Protein AF-A0A1V8V2D9-F1 (afdb_monomer)

Secondary structure (DSSP, 8-state):
---PPPP-PPPP--------PPP---HHHHHHHHHHHHHHHTSTTTS---SHHHHHHHHHHHHHHHHHHHHHHHTS-HHHHHHHHT---TTTS-HHHHHHHHHHHHHHHHHHHHHHHHHHHHH-TTSPPPHHHHHHHHHHHHHHHHHHHTTPPPPGGGHHHHHHHHHT---HHHHHHHHHHHHHGGGT-TTHHHHHHHHHHHHHHHHHHSS---HHHHHHHHHSSPPPP-

Solvent-accessible surface area (backbone atoms only — not comparable to full-atom values): 13307 Å² total; per-residue (Å²): 141,81,83,84,83,83,81,81,78,77,81,80,82,88,76,77,87,75,81,79,77,77,76,88,67,54,82,71,63,47,53,69,68,39,49,59,57,54,48,53,56,57,22,70,94,65,33,89,67,87,48,74,67,44,52,49,52,34,41,54,53,44,53,53,50,52,50,52,49,55,53,49,61,75,65,53,61,69,68,46,59,39,24,56,71,64,66,62,48,66,92,81,38,57,61,70,58,35,49,53,49,22,52,52,39,39,49,50,48,28,46,56,32,26,44,50,36,50,46,41,55,57,57,39,52,91,53,81,84,48,74,63,32,54,48,25,34,52,50,36,53,51,49,52,51,52,32,58,75,68,74,43,82,79,59,67,58,44,49,44,23,46,52,43,34,40,75,70,51,83,52,68,66,59,37,53,48,46,39,49,55,37,44,69,39,37,90,78,29,91,58,24,52,64,51,34,55,40,49,54,52,36,48,53,49,22,70,73,68,74,45,76,58,59,66,59,58,48,25,33,75,75,66,74,41,71,82,85,74,90

Foldseek 3Di:
DDDDDDDDDDDDPPDDPDDPPDDDDDPVVCLVVVLVVLLVCLAVVNDPDDDPVSLVVLLVSLVVSVVSLVVVVVVDDPVLVCLCVLVPDCVVPNPVVSVVSSLVSLLVLLVSLLSLLSSCCRNPQPDADDPSVVVSLVSLLVSLVVCVVVVHQRDQLSLSSLLSSLLNDDDPVSNVVSLVSLVVCCVPYVCSPVSSVLS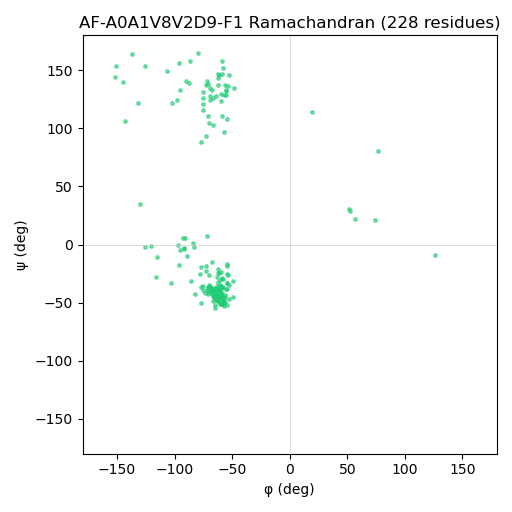VVQVVVCVVPVTGDDSQVSSCVPPVDGDDRD

pLDDT: mean 80.4, std 20.65, range [26.55, 96.88]

Structure (mmCIF, N/CA/C/O backbone):
data_AF-A0A1V8V2D9-F1
#
_entry.id   AF-A0A1V8V2D9-F1
#
loop_
_atom_site.group_PDB
_atom_site.id
_atom_site.type_symbol
_atom_site.label_atom_id
_atom_site.label_alt_id
_atom_site.label_comp_id
_atom_site.label_asym_id
_atom_site.label_entity_id
_atom_site.label_seq_id
_atom_site.pdbx_PDB_ins_code
_atom_site.Cartn_x
_atom_site.Cartn_y
_atom_site.Cartn_z
_atom_site.occupancy
_atom_site.B_iso_or_equiv
_atom_site.auth_seq_id
_atom_site.auth_comp_id
_atom_site.auth_asym_id
_atom_site.auth_atom_id
_atom_site.pdbx_PDB_model_num
ATOM 1 N N . MET A 1 1 ? 65.918 -7.396 30.372 1.00 43.03 1 MET A N 1
ATOM 2 C CA . MET A 1 1 ? 64.541 -7.889 30.587 1.00 43.03 1 MET A CA 1
ATOM 3 C C . MET A 1 1 ? 63.555 -6.757 30.350 1.00 43.03 1 MET A C 1
ATOM 5 O O . MET A 1 1 ? 63.500 -5.856 31.175 1.00 43.03 1 MET A O 1
ATOM 9 N N . PRO A 1 2 ? 62.809 -6.788 29.235 1.00 37.38 2 PRO A N 1
ATOM 10 C CA . PRO A 1 2 ? 61.527 -6.096 29.168 1.00 37.38 2 PRO A CA 1
ATOM 11 C C . PRO A 1 2 ? 60.412 -7.000 28.603 1.00 37.38 2 PRO A C 1
ATOM 13 O O . PRO A 1 2 ? 60.510 -7.575 27.525 1.00 37.38 2 PRO A O 1
ATOM 16 N N . THR A 1 3 ? 59.377 -7.147 29.428 1.00 38.56 3 THR A N 1
ATOM 17 C CA . THR A 1 3 ? 57.946 -7.376 29.150 1.00 38.56 3 THR A CA 1
ATOM 18 C C . THR A 1 3 ? 57.502 -7.916 27.777 1.00 38.56 3 THR A C 1
ATOM 20 O O . THR A 1 3 ? 57.520 -7.217 26.767 1.00 38.56 3 THR A O 1
ATOM 23 N N . ARG A 1 4 ? 56.954 -9.143 27.807 1.00 38.22 4 ARG A N 1
ATOM 24 C CA . ARG A 1 4 ? 56.144 -9.794 26.757 1.00 38.22 4 ARG A CA 1
ATOM 25 C C . ARG A 1 4 ? 54.953 -8.935 26.283 1.00 38.22 4 ARG A C 1
ATOM 27 O O . ARG A 1 4 ? 54.286 -8.329 27.124 1.00 38.22 4 ARG A O 1
ATOM 34 N N . PRO A 1 5 ? 54.575 -9.005 24.992 1.00 38.62 5 PRO A N 1
ATOM 35 C CA . PRO A 1 5 ? 53.322 -8.445 24.495 1.00 38.62 5 PRO A CA 1
ATOM 36 C C . PRO A 1 5 ? 52.112 -9.285 24.948 1.00 38.62 5 PRO A C 1
ATOM 38 O O . PRO A 1 5 ? 52.138 -10.519 24.930 1.00 38.62 5 PRO A O 1
ATOM 41 N N . LYS A 1 6 ? 51.042 -8.598 25.370 1.00 40.66 6 LYS A N 1
ATOM 42 C CA . LYS A 1 6 ? 49.754 -9.188 25.764 1.00 40.66 6 LYS A CA 1
ATOM 43 C C . LYS A 1 6 ? 49.103 -9.884 24.562 1.00 40.66 6 LYS A C 1
ATOM 45 O O . LYS A 1 6 ? 48.937 -9.281 23.507 1.00 40.66 6 LYS A O 1
ATOM 50 N N . ARG A 1 7 ? 48.715 -11.151 24.748 1.00 35.06 7 ARG A N 1
ATOM 51 C CA . ARG A 1 7 ? 47.896 -11.926 23.805 1.00 35.06 7 ARG A CA 1
ATOM 52 C C . ARG A 1 7 ? 46.554 -11.223 23.586 1.00 35.06 7 ARG A C 1
ATOM 54 O O . ARG A 1 7 ? 45.814 -11.004 24.541 1.00 35.06 7 ARG A O 1
ATOM 61 N N . ILE A 1 8 ? 46.244 -10.922 22.330 1.00 36.25 8 ILE A N 1
ATOM 62 C CA . ILE A 1 8 ? 44.893 -10.602 21.870 1.00 36.25 8 ILE A CA 1
ATOM 63 C C . ILE A 1 8 ? 44.109 -11.916 21.919 1.00 36.25 8 ILE A C 1
ATOM 65 O O . ILE A 1 8 ? 44.421 -12.855 21.186 1.00 36.25 8 ILE A O 1
ATOM 69 N N . ASN A 1 9 ? 43.149 -12.017 22.837 1.00 32.16 9 ASN A N 1
ATOM 70 C CA . ASN A 1 9 ? 42.240 -13.155 22.878 1.00 32.16 9 ASN A CA 1
ATOM 71 C C . ASN A 1 9 ? 41.303 -13.095 21.669 1.00 32.16 9 ASN A C 1
ATOM 73 O O . ASN A 1 9 ? 40.672 -12.076 21.395 1.00 32.16 9 ASN A O 1
ATOM 77 N N . ALA A 1 10 ? 41.256 -14.218 20.961 1.00 32.62 10 ALA A N 1
ATOM 78 C CA . ALA A 1 10 ? 40.381 -14.481 19.839 1.00 32.62 10 ALA A CA 1
ATOM 79 C C . ALA A 1 10 ? 38.903 -14.293 20.219 1.00 32.62 10 ALA A C 1
ATOM 81 O O . ALA A 1 10 ? 38.453 -14.753 21.270 1.00 32.62 10 ALA A O 1
ATOM 82 N N . LEU A 1 11 ? 38.155 -13.650 19.322 1.00 32.28 11 LEU A N 1
ATOM 83 C CA . LEU A 1 11 ? 36.694 -13.619 19.328 1.00 32.28 11 LEU A CA 1
ATOM 84 C C . LEU A 1 11 ? 36.142 -15.058 19.328 1.00 32.28 11 LEU A C 1
ATOM 86 O O . LEU A 1 11 ? 36.584 -15.873 18.511 1.00 32.28 11 LEU A O 1
ATOM 90 N N . PRO A 1 12 ? 35.177 -15.398 20.199 1.00 29.98 12 PRO A N 1
ATOM 91 C CA . PRO A 1 12 ? 34.542 -16.703 20.156 1.00 29.98 12 PRO A CA 1
ATOM 92 C C . PRO A 1 12 ? 33.679 -16.814 18.895 1.00 29.98 12 PRO A C 1
ATOM 94 O O . PRO A 1 12 ? 32.786 -16.004 18.649 1.00 29.98 12 PRO A O 1
ATOM 97 N N . LYS A 1 13 ? 33.950 -17.850 18.096 1.00 32.41 13 LYS A N 1
ATOM 98 C CA . LYS A 1 13 ? 33.088 -18.296 16.999 1.00 32.41 13 LYS A CA 1
ATOM 99 C C . LYS A 1 13 ? 31.713 -18.648 17.577 1.00 32.41 13 LYS A C 1
ATOM 101 O O . LYS A 1 13 ? 31.585 -19.645 18.283 1.00 32.41 13 LYS A O 1
ATOM 106 N N . MET A 1 14 ? 30.687 -17.857 17.268 1.00 26.55 14 MET A N 1
ATOM 107 C CA . MET A 1 14 ? 29.296 -18.249 17.500 1.00 26.55 14 MET A CA 1
ATOM 108 C C . MET A 1 14 ? 28.872 -19.239 16.412 1.00 26.55 14 MET A C 1
ATOM 110 O O . MET A 1 14 ? 28.373 -18.864 15.356 1.00 26.55 14 MET A O 1
ATOM 114 N N . THR A 1 15 ? 29.111 -20.523 16.666 1.00 29.91 15 THR A N 1
ATOM 115 C CA . THR A 1 15 ? 28.441 -21.627 15.972 1.00 29.91 15 THR A CA 1
ATOM 116 C C . THR A 1 15 ? 27.167 -22.024 16.716 1.00 29.91 15 THR A C 1
ATOM 118 O O . THR A 1 15 ? 27.175 -22.133 17.939 1.00 29.91 15 THR A O 1
ATOM 121 N N . ASN A 1 16 ? 26.130 -22.330 15.930 1.00 27.11 16 ASN A N 1
ATOM 122 C CA . ASN A 1 16 ? 24.881 -23.021 16.272 1.00 27.11 16 ASN A CA 1
ATOM 123 C C . ASN A 1 16 ? 23.800 -22.234 17.032 1.00 27.11 16 ASN A C 1
ATOM 125 O O . ASN A 1 16 ? 23.538 -22.472 18.208 1.00 27.11 16 ASN A O 1
ATOM 129 N N . PHE A 1 17 ? 23.030 -21.431 16.286 1.00 27.98 17 PHE A N 1
ATOM 130 C CA . PHE A 1 17 ? 21.602 -21.289 16.582 1.00 27.98 17 PHE A CA 1
ATOM 131 C C . PHE A 1 17 ? 20.918 -22.630 16.296 1.00 27.98 17 PHE A C 1
ATOM 133 O O . PHE A 1 17 ? 20.699 -23.013 15.146 1.00 27.98 17 PHE A O 1
ATOM 140 N N . ALA A 1 18 ? 20.630 -23.368 17.365 1.00 28.09 18 ALA A N 1
ATOM 141 C CA . ALA A 1 18 ? 19.788 -24.548 17.324 1.00 28.09 18 ALA A CA 1
ATOM 142 C C . ALA A 1 18 ? 18.424 -24.189 16.718 1.00 28.09 18 ALA A C 1
ATOM 144 O O . ALA A 1 18 ? 17.761 -23.238 17.135 1.00 28.09 18 ALA A O 1
ATOM 145 N N . ALA A 1 19 ? 18.026 -24.973 15.720 1.00 29.78 19 ALA A N 1
ATOM 146 C CA . ALA A 1 19 ? 16.746 -24.893 15.045 1.00 29.78 19 ALA A CA 1
ATOM 147 C C . ALA A 1 19 ? 15.585 -24.979 16.049 1.00 29.78 19 ALA A C 1
ATOM 149 O O . ALA A 1 19 ? 15.268 -26.048 16.578 1.00 29.78 19 ALA A O 1
ATOM 150 N N . VAL A 1 20 ? 14.907 -23.854 16.270 1.00 29.70 20 VAL A N 1
ATOM 151 C CA . VAL A 1 20 ? 13.577 -23.840 16.876 1.00 29.70 20 VAL A CA 1
ATOM 152 C C . VAL A 1 20 ? 12.624 -24.438 15.845 1.00 29.70 20 VAL A C 1
ATOM 154 O O . VAL A 1 20 ? 12.305 -23.814 14.834 1.00 29.70 20 VAL A O 1
ATOM 157 N N . ARG A 1 21 ? 12.203 -25.689 16.064 1.00 26.98 21 ARG A N 1
ATOM 158 C CA . ARG A 1 21 ? 11.179 -26.337 15.233 1.00 26.98 21 ARG A CA 1
ATOM 159 C C . ARG A 1 21 ? 9.906 -25.477 15.254 1.00 26.98 21 ARG A C 1
ATOM 161 O O . ARG A 1 21 ? 9.414 -25.181 16.345 1.00 26.98 21 ARG A O 1
ATOM 168 N N . PRO A 1 22 ? 9.322 -25.114 14.100 1.00 32.72 22 PRO A N 1
ATOM 169 C CA . PRO A 1 22 ? 8.047 -24.418 14.094 1.00 32.72 22 PRO A CA 1
ATOM 170 C C . PRO A 1 22 ? 6.963 -25.363 14.624 1.00 32.72 22 PRO A C 1
ATOM 172 O O . PRO A 1 22 ? 6.795 -26.479 14.123 1.00 32.72 22 PRO A O 1
ATOM 175 N N . ARG A 1 23 ? 6.221 -24.915 15.649 1.00 33.00 23 ARG A N 1
ATOM 176 C CA . ARG A 1 23 ? 4.957 -25.545 16.066 1.00 33.00 23 ARG A CA 1
ATOM 177 C C . ARG A 1 23 ? 4.097 -25.756 14.821 1.00 33.00 23 ARG A C 1
ATOM 179 O O . ARG A 1 23 ? 3.991 -24.855 13.990 1.00 33.00 23 ARG A O 1
ATOM 186 N N . MET A 1 24 ? 3.505 -26.943 14.690 1.00 30.27 24 MET A N 1
ATOM 187 C CA . MET A 1 24 ? 2.632 -27.298 13.572 1.00 30.27 24 MET A CA 1
ATOM 188 C C . MET A 1 24 ? 1.460 -26.316 13.479 1.00 30.27 24 MET A C 1
ATOM 190 O O . MET A 1 24 ? 0.448 -26.453 14.160 1.00 30.27 24 MET A O 1
ATOM 194 N N . LEU A 1 25 ? 1.609 -25.316 12.617 1.00 35.53 25 LEU A N 1
ATOM 195 C CA . LEU A 1 25 ? 0.515 -24.489 12.140 1.00 35.53 25 LEU A CA 1
ATOM 196 C C . LEU A 1 25 ? -0.370 -25.347 11.235 1.00 35.53 25 LEU A C 1
ATOM 198 O O . LEU A 1 25 ? 0.129 -26.087 10.376 1.00 35.53 25 LEU A O 1
ATOM 202 N N . THR A 1 26 ? -1.683 -25.254 11.431 1.00 37.06 26 THR A N 1
ATOM 203 C CA . THR A 1 26 ? -2.665 -25.966 10.610 1.00 37.06 26 THR A CA 1
ATOM 204 C C . THR A 1 26 ? -2.493 -25.585 9.129 1.00 37.06 26 THR A C 1
ATOM 206 O O . THR A 1 26 ? -2.072 -24.463 8.826 1.00 37.06 26 THR A O 1
ATOM 209 N N . PRO A 1 27 ? -2.838 -26.463 8.165 1.00 36.31 27 PRO A N 1
ATOM 210 C CA . PRO A 1 27 ? -2.644 -26.196 6.732 1.00 36.31 27 PRO A CA 1
ATOM 211 C C . PRO A 1 27 ? -3.278 -24.879 6.252 1.00 36.31 27 PRO A C 1
ATOM 213 O O . PRO A 1 27 ? -2.824 -24.279 5.280 1.00 36.31 27 PRO A O 1
ATOM 216 N N . LYS A 1 28 ? -4.316 -24.416 6.961 1.00 39.03 28 LYS A N 1
ATOM 217 C CA . LYS A 1 28 ? -5.070 -23.190 6.684 1.00 39.03 28 LYS A CA 1
ATOM 218 C C . LYS A 1 28 ? -4.333 -21.917 7.117 1.00 39.03 28 LYS A C 1
ATOM 220 O O . LYS A 1 28 ? -4.379 -20.935 6.387 1.00 39.03 28 LYS A O 1
ATOM 225 N N . SER A 1 29 ? -3.607 -21.939 8.239 1.00 32.28 29 SER A N 1
ATOM 226 C CA . SER A 1 29 ? -2.825 -20.780 8.708 1.00 32.28 29 SER A CA 1
ATOM 227 C C . SER A 1 29 ? -1.519 -20.594 7.927 1.00 32.28 29 SER A C 1
ATOM 229 O O . SER A 1 29 ? -0.953 -19.503 7.920 1.00 32.28 29 SER A O 1
ATOM 231 N N . LYS A 1 30 ? -1.050 -21.642 7.240 1.00 32.84 30 LYS A N 1
ATOM 232 C CA . LYS A 1 30 ? 0.102 -21.537 6.347 1.00 32.84 30 LYS A CA 1
ATOM 233 C C . LYS A 1 30 ? -0.207 -20.625 5.154 1.00 32.84 30 LYS A C 1
ATOM 235 O O . LYS A 1 30 ? 0.644 -19.826 4.811 1.00 32.84 30 LYS A O 1
ATOM 240 N N . ARG A 1 31 ? -1.406 -20.667 4.553 1.00 42.28 31 ARG A N 1
ATOM 241 C CA . ARG A 1 31 ? -1.696 -19.983 3.269 1.00 42.28 31 ARG A CA 1
ATOM 242 C C . ARG A 1 31 ? -1.676 -18.448 3.321 1.00 42.28 31 ARG A C 1
ATOM 244 O O . ARG A 1 31 ? -1.148 -17.844 2.398 1.00 42.28 31 ARG A O 1
ATOM 251 N N . SER A 1 32 ? -2.191 -17.818 4.379 1.00 37.34 32 SER A N 1
ATOM 252 C CA . SER A 1 32 ? -2.190 -16.347 4.498 1.00 37.34 32 SER A CA 1
ATOM 253 C C . SER A 1 32 ? -0.810 -15.787 4.861 1.00 37.34 32 SER A C 1
ATOM 255 O O . SER A 1 32 ? -0.386 -14.790 4.289 1.00 37.34 32 SER A O 1
ATOM 257 N N . CYS A 1 33 ? -0.068 -16.467 5.741 1.00 41.25 33 CYS A N 1
ATOM 258 C CA . CYS A 1 33 ? 1.327 -16.127 6.040 1.00 41.25 33 CYS A CA 1
ATOM 259 C C . CYS A 1 33 ? 2.267 -16.451 4.856 1.00 41.25 33 CYS A C 1
ATOM 261 O O . CYS A 1 33 ? 3.302 -15.812 4.693 1.00 41.25 33 CYS A O 1
ATOM 263 N N . LEU A 1 34 ? 1.893 -17.419 4.006 1.00 54.38 34 LEU A N 1
ATOM 264 C CA . LEU A 1 34 ? 2.604 -17.779 2.773 1.00 54.38 34 LEU A CA 1
ATOM 265 C C . LEU A 1 34 ? 2.335 -16.818 1.616 1.00 54.38 34 LEU A C 1
ATOM 267 O O . LEU A 1 34 ? 3.179 -16.752 0.734 1.00 54.38 34 LEU A O 1
ATOM 271 N N . ALA A 1 35 ? 1.204 -16.107 1.570 1.00 59.03 35 ALA A N 1
ATOM 272 C CA . ALA A 1 35 ? 0.886 -15.241 0.431 1.00 59.03 35 ALA A CA 1
ATOM 273 C C . ALA A 1 35 ? 1.974 -14.176 0.236 1.00 59.03 35 ALA A C 1
ATOM 275 O O . ALA A 1 35 ? 2.534 -14.063 -0.848 1.00 59.03 35 ALA A O 1
ATOM 276 N N . TRP A 1 36 ? 2.370 -13.501 1.315 1.00 66.06 36 TRP A N 1
ATOM 277 C CA . TRP A 1 36 ? 3.426 -12.486 1.299 1.00 66.06 36 TRP A CA 1
ATOM 278 C C . TRP A 1 36 ? 4.802 -13.057 0.983 1.00 66.06 36 TRP A C 1
ATOM 280 O O . TRP A 1 36 ? 5.497 -12.525 0.127 1.00 66.06 36 TRP A O 1
ATOM 290 N N . ALA A 1 37 ? 5.151 -14.199 1.582 1.00 65.44 37 ALA A N 1
ATOM 291 C CA . ALA A 1 37 ? 6.385 -14.908 1.254 1.00 65.44 37 ALA A CA 1
ATOM 292 C C . ALA A 1 37 ? 6.432 -15.337 -0.225 1.00 65.44 37 ALA A C 1
ATOM 294 O O . ALA A 1 37 ? 7.487 -15.310 -0.851 1.00 65.44 37 ALA A O 1
ATOM 295 N N . ARG A 1 38 ? 5.284 -15.701 -0.812 1.00 75.75 38 ARG A N 1
ATOM 296 C CA . ARG A 1 38 ? 5.173 -16.037 -2.238 1.00 75.75 38 ARG A CA 1
ATOM 297 C C . ARG A 1 38 ? 5.327 -14.810 -3.129 1.00 75.75 38 ARG A C 1
ATOM 299 O O . ARG A 1 38 ? 5.974 -14.940 -4.162 1.00 75.75 38 ARG A O 1
ATOM 306 N N . VAL A 1 39 ? 4.805 -13.644 -2.732 1.00 79.19 39 VAL A N 1
ATOM 307 C CA . VAL A 1 39 ? 5.067 -12.388 -3.460 1.00 79.19 39 VAL A CA 1
ATOM 308 C C . VAL A 1 39 ? 6.554 -12.033 -3.396 1.00 79.19 39 VAL A C 1
ATOM 310 O O . VAL A 1 39 ? 7.153 -11.752 -4.428 1.00 79.19 39 VAL A O 1
ATOM 313 N N . SER A 1 40 ? 7.190 -12.153 -2.226 1.00 78.00 40 SER A N 1
ATOM 314 C CA . SER A 1 40 ? 8.636 -11.928 -2.090 1.00 78.00 40 SER A CA 1
ATOM 315 C C . SER A 1 40 ? 9.478 -12.887 -2.940 1.00 78.00 40 SER A C 1
ATOM 317 O O . SER A 1 40 ? 10.538 -12.499 -3.410 1.00 78.00 40 SER A O 1
ATOM 319 N N . ASN A 1 41 ? 9.023 -14.119 -3.188 1.00 81.12 41 ASN A N 1
ATOM 320 C CA . ASN A 1 41 ? 9.754 -15.085 -4.020 1.00 81.12 41 ASN A CA 1
ATOM 321 C C . ASN A 1 41 ? 9.734 -14.760 -5.524 1.00 81.12 41 ASN A C 1
ATOM 323 O O . ASN A 1 41 ? 10.594 -15.245 -6.257 1.00 81.12 41 ASN A O 1
ATOM 327 N N . ILE A 1 42 ? 8.750 -13.992 -5.999 1.00 84.19 42 ILE A N 1
ATOM 328 C CA . ILE A 1 42 ? 8.657 -13.566 -7.411 1.00 84.19 42 ILE A CA 1
ATOM 329 C C . ILE A 1 42 ? 9.217 -12.157 -7.641 1.00 84.19 42 ILE A C 1
ATOM 331 O O . ILE A 1 42 ? 9.222 -11.647 -8.764 1.00 84.19 42 ILE A O 1
ATOM 335 N N . ASP A 1 43 ? 9.691 -11.528 -6.573 1.00 82.00 43 ASP A N 1
ATOM 336 C CA . ASP A 1 43 ? 10.288 -10.208 -6.589 1.00 82.00 43 ASP A CA 1
ATOM 337 C C . ASP A 1 43 ? 11.681 -10.235 -7.270 1.00 82.00 43 ASP A C 1
ATOM 339 O O . ASP A 1 43 ? 12.461 -11.169 -7.036 1.00 82.00 43 ASP A O 1
ATOM 343 N N . PRO A 1 44 ? 12.019 -9.235 -8.117 1.00 81.12 44 PRO A N 1
ATOM 344 C CA . PRO A 1 44 ? 13.320 -9.154 -8.792 1.00 81.12 44 PRO A CA 1
ATOM 345 C C . PRO A 1 44 ? 14.539 -9.219 -7.858 1.00 81.12 44 PRO A C 1
ATOM 347 O O . PRO A 1 44 ? 15.613 -9.642 -8.275 1.00 81.12 44 PRO A O 1
ATOM 350 N N . TRP A 1 45 ? 14.394 -8.812 -6.596 1.00 78.50 45 TRP A N 1
ATOM 351 C CA . TRP A 1 45 ? 15.463 -8.851 -5.598 1.00 78.50 45 TRP A CA 1
ATOM 352 C C . TRP A 1 45 ? 15.781 -10.268 -5.107 1.00 78.50 45 TRP A C 1
ATOM 354 O O . TRP A 1 45 ? 16.839 -10.497 -4.521 1.00 78.50 45 TRP A O 1
ATOM 364 N N . HIS A 1 46 ? 14.869 -11.217 -5.320 1.00 79.75 46 HIS A N 1
ATOM 365 C CA . HIS A 1 46 ? 14.964 -12.589 -4.817 1.00 79.75 46 HIS A CA 1
ATOM 366 C C . HIS A 1 46 ? 15.084 -13.634 -5.932 1.00 79.75 46 HIS A C 1
ATOM 368 O O . HIS A 1 46 ? 15.394 -14.795 -5.656 1.00 79.75 46 HIS A O 1
ATOM 374 N N . ARG A 1 47 ? 14.875 -13.232 -7.189 1.00 77.56 47 ARG A N 1
ATOM 375 C CA . ARG A 1 47 ? 14.905 -14.106 -8.359 1.00 77.56 47 ARG A CA 1
ATOM 376 C C . ARG A 1 47 ? 15.488 -13.368 -9.563 1.00 77.56 47 ARG A C 1
ATOM 378 O O . ARG A 1 47 ? 15.131 -12.224 -9.822 1.00 77.56 47 ARG A O 1
ATOM 385 N N . SER A 1 48 ? 16.307 -14.064 -10.354 1.00 77.94 48 SER A N 1
ATOM 386 C CA . SER A 1 48 ? 16.695 -13.595 -11.689 1.00 77.94 48 SER A CA 1
ATOM 387 C C . SER A 1 48 ? 15.458 -13.317 -12.553 1.00 77.94 48 SER A C 1
ATOM 389 O O . SER A 1 48 ? 14.536 -14.134 -12.619 1.00 77.94 48 SER A O 1
ATOM 391 N N . ARG A 1 49 ? 15.449 -12.157 -13.211 1.00 83.00 49 ARG A N 1
ATOM 392 C CA . ARG A 1 49 ? 14.425 -11.712 -14.164 1.00 83.00 49 ARG A CA 1
ATOM 393 C C . ARG A 1 49 ? 15.097 -11.062 -15.368 1.00 83.00 49 ARG A C 1
ATOM 395 O O . ARG A 1 49 ? 16.258 -10.669 -15.290 1.00 83.00 49 ARG A O 1
ATOM 402 N N . GLY A 1 50 ? 14.347 -10.904 -16.456 1.00 80.81 50 GLY A N 1
ATOM 403 C CA . GLY A 1 50 ? 14.811 -10.216 -17.665 1.00 80.81 50 GLY A CA 1
ATOM 404 C C . GLY A 1 50 ? 14.671 -11.027 -18.950 1.00 80.81 50 GLY A C 1
ATOM 405 O O . GLY A 1 50 ? 14.837 -10.469 -20.030 1.00 80.81 50 GLY A O 1
ATOM 406 N N . THR A 1 51 ? 14.322 -12.313 -18.856 1.00 87.50 51 THR A N 1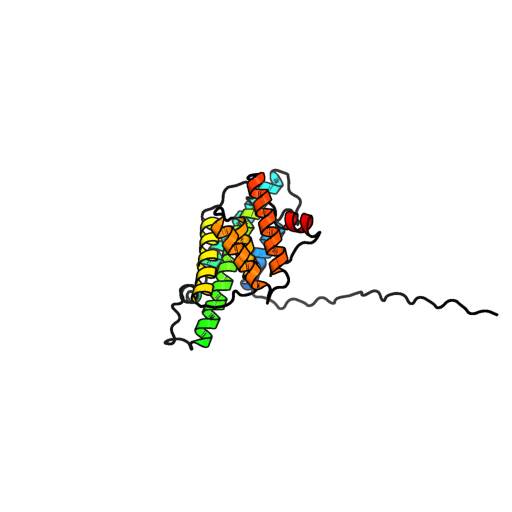
ATOM 407 C CA . THR A 1 51 ? 13.903 -13.113 -20.013 1.00 87.50 51 THR A CA 1
ATOM 408 C C . THR A 1 51 ? 12.379 -13.151 -20.125 1.00 87.50 51 THR A C 1
ATOM 410 O O . THR A 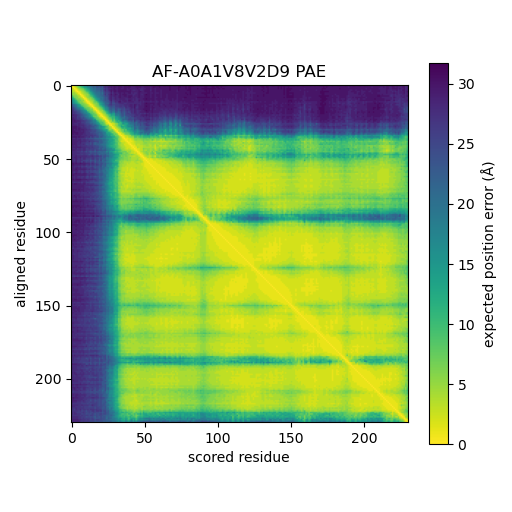1 51 ? 11.665 -12.987 -19.136 1.00 87.50 51 THR A O 1
ATOM 413 N N . VAL A 1 52 ? 11.858 -13.400 -21.330 1.00 87.19 52 VAL A N 1
ATOM 414 C CA . VAL A 1 52 ? 10.408 -13.580 -21.543 1.00 87.19 52 VAL A CA 1
ATOM 415 C C . VAL A 1 52 ? 9.872 -14.757 -20.722 1.00 87.19 52 VAL A C 1
ATOM 417 O O . VAL A 1 52 ? 8.761 -14.692 -20.198 1.00 87.19 52 VAL A O 1
ATOM 420 N N . GLU A 1 53 ? 10.665 -15.817 -20.572 1.00 87.69 53 GLU A N 1
ATOM 421 C CA . GLU A 1 53 ? 10.298 -16.994 -19.786 1.00 87.69 53 GLU A CA 1
ATOM 422 C C . GLU A 1 53 ? 10.190 -16.672 -18.289 1.00 87.69 53 GLU A C 1
ATOM 424 O O . GLU A 1 53 ? 9.194 -17.032 -17.657 1.00 87.69 53 GLU A O 1
ATOM 429 N N . ASP A 1 54 ? 11.135 -15.900 -17.743 1.00 87.75 54 ASP A N 1
ATOM 430 C CA . ASP A 1 54 ? 11.067 -15.431 -16.355 1.00 87.75 54 ASP A CA 1
ATOM 431 C C . ASP A 1 54 ? 9.817 -14.591 -16.100 1.00 87.75 54 ASP A C 1
ATOM 433 O O . ASP A 1 54 ? 9.093 -14.824 -15.131 1.00 87.75 54 ASP A O 1
ATOM 437 N N . GLU A 1 55 ? 9.542 -13.630 -16.983 1.00 88.75 55 GLU A N 1
ATOM 438 C CA . GLU A 1 55 ? 8.373 -12.758 -16.872 1.00 88.75 55 GLU A CA 1
ATOM 439 C C . GLU A 1 55 ? 7.068 -13.558 -16.975 1.00 88.75 55 GLU A C 1
ATOM 441 O O . GLU A 1 55 ? 6.136 -13.337 -16.200 1.00 88.75 55 GLU A O 1
ATOM 446 N N . THR A 1 56 ? 7.021 -14.554 -17.863 1.00 88.94 56 THR A N 1
ATOM 447 C CA . THR A 1 56 ? 5.868 -15.454 -18.007 1.00 88.94 56 THR A CA 1
ATOM 448 C C . THR A 1 56 ? 5.635 -16.268 -16.736 1.00 88.94 56 THR A C 1
ATOM 450 O O . THR A 1 56 ? 4.501 -16.363 -16.263 1.00 88.94 56 THR A O 1
ATOM 453 N N . GLN A 1 57 ? 6.693 -16.807 -16.126 1.00 89.44 57 GLN A N 1
ATOM 454 C CA . GLN A 1 57 ? 6.568 -17.574 -14.888 1.00 89.44 57 GLN A CA 1
ATOM 455 C C . GLN A 1 57 ? 6.160 -16.696 -13.695 1.00 89.44 57 GLN A C 1
ATOM 457 O O . GLN A 1 57 ? 5.360 -17.126 -12.856 1.00 89.44 57 GLN A O 1
ATOM 462 N N . VAL A 1 58 ? 6.675 -15.464 -13.617 1.00 90.69 58 VAL A N 1
ATOM 463 C CA . VAL A 1 58 ? 6.260 -14.479 -12.606 1.00 90.69 58 VAL A CA 1
ATOM 464 C C . VAL A 1 58 ? 4.772 -14.171 -12.749 1.00 90.69 58 VAL A C 1
ATOM 466 O O . VAL A 1 58 ? 4.048 -14.232 -11.757 1.00 90.69 58 VAL A O 1
ATOM 469 N N . MET A 1 59 ? 4.291 -13.916 -13.970 1.00 90.81 59 MET A N 1
ATOM 470 C CA . MET A 1 59 ? 2.872 -13.653 -14.228 1.00 90.81 59 MET A CA 1
ATOM 471 C C . MET A 1 59 ? 1.980 -14.857 -13.900 1.00 90.81 59 MET A C 1
ATOM 473 O O . MET A 1 59 ? 0.932 -14.684 -13.278 1.00 90.81 59 MET A O 1
ATOM 477 N N . ALA A 1 60 ? 2.401 -16.077 -14.249 1.00 91.00 60 ALA A N 1
ATOM 478 C CA . ALA A 1 60 ? 1.665 -17.295 -13.907 1.00 91.00 60 ALA A CA 1
ATOM 479 C C . ALA A 1 60 ? 1.539 -17.468 -12.383 1.00 91.00 60 ALA A C 1
ATOM 481 O O . ALA A 1 60 ? 0.442 -17.661 -11.859 1.00 91.00 60 ALA A O 1
ATOM 482 N N . THR A 1 61 ? 2.645 -17.296 -11.655 1.00 91.12 61 THR A N 1
ATOM 483 C CA . THR A 1 61 ? 2.650 -17.378 -10.185 1.00 91.12 61 THR A CA 1
ATOM 484 C C . THR A 1 61 ? 1.803 -16.265 -9.562 1.00 91.12 61 THR A C 1
ATOM 486 O O . THR A 1 61 ? 1.081 -16.492 -8.591 1.00 91.12 61 THR A O 1
ATOM 489 N N . ALA A 1 62 ? 1.847 -15.057 -10.127 1.00 91.56 62 ALA A N 1
ATOM 490 C CA . ALA A 1 62 ? 1.036 -13.938 -9.669 1.00 91.56 62 ALA A CA 1
ATOM 491 C C . ALA A 1 62 ? -0.467 -14.203 -9.831 1.00 91.56 62 ALA A C 1
ATOM 493 O O . ALA A 1 62 ? -1.237 -13.891 -8.924 1.00 91.56 62 ALA A O 1
ATOM 494 N N . ALA A 1 63 ? -0.886 -14.838 -10.930 1.00 92.50 63 ALA A N 1
ATOM 495 C CA . ALA A 1 63 ? -2.279 -15.225 -11.146 1.00 92.50 63 ALA A CA 1
ATOM 496 C C . ALA A 1 63 ? -2.774 -16.246 -10.103 1.00 92.50 63 ALA A C 1
ATOM 498 O O . ALA A 1 63 ? -3.903 -16.138 -9.610 1.00 92.50 63 ALA A O 1
ATOM 499 N N . GLU A 1 64 ? -1.926 -17.200 -9.706 1.00 92.88 64 GLU A N 1
ATOM 500 C CA . GLU A 1 64 ? -2.235 -18.132 -8.614 1.00 92.88 64 GLU A CA 1
ATOM 501 C C . GLU A 1 64 ? -2.390 -17.405 -7.274 1.00 92.88 64 GLU A C 1
ATOM 503 O O . GLU A 1 64 ? -3.368 -17.627 -6.560 1.00 92.88 64 GLU A O 1
ATOM 508 N N . ILE A 1 65 ? -1.451 -16.511 -6.936 1.00 91.50 65 ILE A N 1
ATOM 509 C CA . ILE A 1 65 ? -1.513 -15.722 -5.696 1.00 91.50 65 ILE A CA 1
ATOM 510 C C . ILE A 1 65 ? -2.779 -14.862 -5.684 1.00 91.50 65 ILE A C 1
ATOM 512 O O . ILE A 1 65 ? -3.477 -14.819 -4.674 1.00 91.50 65 ILE A O 1
ATOM 516 N N . LEU A 1 66 ? -3.113 -14.212 -6.801 1.00 91.94 66 LEU A N 1
ATOM 517 C CA . LEU A 1 66 ? -4.314 -13.389 -6.919 1.00 91.94 66 LEU A CA 1
ATOM 518 C C . LEU A 1 66 ? -5.592 -14.211 -6.712 1.00 91.94 66 LEU A C 1
ATOM 520 O O . LEU A 1 66 ? -6.518 -13.763 -6.034 1.00 91.94 66 LEU A O 1
ATOM 524 N N . THR A 1 67 ? -5.632 -15.424 -7.264 1.00 92.38 67 THR A N 1
ATOM 525 C CA . THR A 1 67 ? -6.746 -16.358 -7.057 1.00 92.38 67 THR A CA 1
ATOM 526 C C . THR A 1 67 ? -6.879 -16.712 -5.581 1.00 92.38 67 THR A C 1
ATOM 528 O O . THR A 1 67 ? -7.970 -16.595 -5.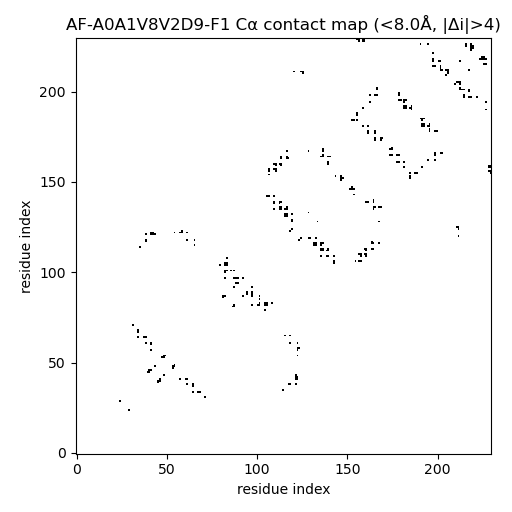027 1.00 92.38 67 THR A O 1
ATOM 531 N N . ASP A 1 68 ? -5.773 -17.057 -4.919 1.00 91.12 68 ASP A N 1
ATOM 532 C CA . ASP A 1 68 ? -5.758 -17.353 -3.486 1.00 91.12 68 ASP A CA 1
ATOM 533 C C . ASP A 1 68 ? -6.189 -16.151 -2.631 1.00 91.12 68 ASP A C 1
ATOM 535 O O . ASP A 1 68 ? -6.928 -16.332 -1.662 1.00 91.12 68 ASP A O 1
ATOM 539 N N . LEU A 1 69 ? -5.773 -14.929 -2.985 1.00 90.50 69 LEU A N 1
ATOM 540 C CA . LEU A 1 69 ? -6.192 -13.703 -2.298 1.00 90.50 69 LEU A CA 1
ATOM 541 C C . LEU A 1 69 ? -7.709 -13.519 -2.386 1.00 90.50 69 LEU A C 1
ATOM 543 O O . LEU A 1 69 ? -8.364 -13.378 -1.356 1.00 90.50 69 LEU A O 1
ATOM 547 N N . ARG A 1 70 ? -8.294 -13.609 -3.584 1.00 91.75 70 ARG A N 1
ATOM 548 C CA . ARG A 1 70 ? -9.756 -13.523 -3.766 1.00 91.75 70 ARG A CA 1
ATOM 549 C C . ARG A 1 70 ? -10.495 -14.624 -3.004 1.00 91.75 70 ARG A C 1
ATOM 551 O O . ARG A 1 70 ? -11.565 -14.405 -2.437 1.00 91.75 70 ARG A O 1
ATOM 558 N N . ASP A 1 71 ? -9.908 -15.813 -2.943 1.00 92.38 71 ASP A N 1
ATOM 559 C CA . ASP A 1 71 ? -10.461 -16.934 -2.195 1.00 92.38 71 ASP A CA 1
ATOM 560 C C . ASP A 1 71 ? -10.435 -16.717 -0.678 1.00 92.38 71 ASP A C 1
ATOM 562 O O . ASP A 1 71 ? -11.376 -17.113 0.014 1.00 92.38 71 ASP A O 1
ATOM 566 N N . LEU A 1 72 ? -9.367 -16.107 -0.157 1.00 90.44 72 LEU A N 1
ATOM 567 C CA . LEU A 1 72 ? -9.259 -15.699 1.244 1.00 90.44 72 LEU A CA 1
ATOM 568 C C . LEU A 1 72 ? -10.251 -14.586 1.569 1.00 90.44 72 LEU A C 1
ATOM 570 O O . LEU A 1 72 ? -10.926 -14.664 2.593 1.00 90.44 72 LEU A O 1
ATOM 574 N N . GLU A 1 73 ? -10.383 -13.606 0.677 1.00 90.81 73 GLU A N 1
ATOM 575 C CA . GLU A 1 73 ? -11.343 -12.517 0.810 1.00 90.81 73 GLU A CA 1
ATOM 576 C C . GLU A 1 73 ? -12.772 -13.056 0.943 1.00 90.81 73 GLU A C 1
ATOM 578 O O . GLU A 1 73 ? -13.483 -12.707 1.881 1.00 90.81 73 GLU A O 1
ATOM 583 N N . ARG A 1 74 ? -13.173 -13.977 0.062 1.00 91.56 74 ARG A N 1
ATOM 584 C CA . ARG A 1 74 ? -14.500 -14.610 0.093 1.00 91.56 74 ARG A CA 1
ATOM 585 C C . ARG A 1 74 ? -14.756 -15.428 1.362 1.00 91.56 74 ARG A C 1
ATOM 587 O O . ARG A 1 74 ? -15.903 -15.604 1.761 1.00 91.56 74 ARG A O 1
ATOM 594 N N . LYS A 1 75 ? -13.703 -15.967 1.978 1.00 90.50 75 LYS A N 1
ATOM 595 C CA . LYS A 1 75 ? -13.777 -16.795 3.195 1.00 90.50 75 LYS A CA 1
ATOM 596 C C . LYS A 1 75 ? -13.610 -15.976 4.477 1.00 90.50 75 LYS A C 1
ATOM 598 O O . LYS A 1 75 ? -13.507 -16.573 5.553 1.00 90.50 75 LYS A O 1
ATOM 603 N N . ARG A 1 76 ? -13.542 -14.643 4.389 1.00 91.31 76 ARG A N 1
ATOM 604 C CA . ARG A 1 76 ? -13.362 -13.790 5.565 1.00 91.31 76 ARG A CA 1
ATOM 605 C C . ARG A 1 76 ? -14.547 -13.929 6.535 1.00 91.31 76 ARG A C 1
ATOM 607 O O . ARG A 1 76 ? -15.676 -14.149 6.095 1.00 91.31 76 ARG A O 1
ATOM 614 N N . PRO A 1 77 ? -14.321 -13.822 7.855 1.00 90.62 77 PRO A N 1
ATOM 615 C CA . PRO A 1 77 ? -15.408 -13.882 8.827 1.00 90.62 77 PRO A CA 1
ATOM 616 C C . PRO A 1 77 ? -16.392 -12.724 8.627 1.00 90.62 77 PRO A C 1
ATOM 618 O O . PRO A 1 77 ? -15.958 -11.584 8.514 1.00 90.62 77 PRO A O 1
ATOM 621 N N . SER A 1 78 ? -17.701 -12.976 8.701 1.00 88.69 78 SER A N 1
ATOM 622 C CA . SER A 1 78 ? -18.725 -11.915 8.607 1.00 88.69 78 SER A CA 1
ATOM 623 C C . SER A 1 78 ? -18.579 -10.843 9.691 1.00 88.69 78 SER A C 1
ATOM 625 O O . SER A 1 78 ? -18.885 -9.675 9.465 1.00 88.69 78 SER A O 1
ATOM 627 N N . LEU A 1 79 ? -18.042 -11.217 10.861 1.00 88.06 79 LEU A N 1
ATOM 628 C CA . LEU A 1 79 ? -17.684 -10.282 11.930 1.00 88.06 79 LEU A CA 1
ATOM 629 C C . LEU A 1 79 ? -16.776 -9.149 11.429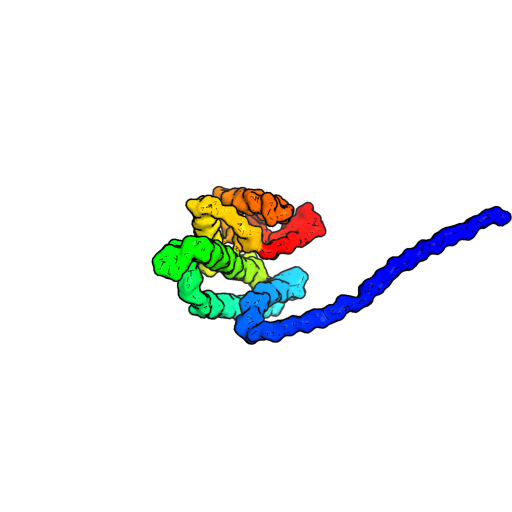 1.00 88.06 79 LEU A C 1
ATOM 631 O O . LEU A 1 79 ? -16.889 -8.022 11.903 1.00 88.06 79 LEU A O 1
ATOM 635 N N . MET A 1 80 ? -15.895 -9.444 10.473 1.00 89.94 80 MET A N 1
ATOM 636 C CA . MET A 1 80 ? -14.990 -8.467 9.886 1.00 89.94 80 MET A CA 1
ATOM 637 C C . MET A 1 80 ? -15.747 -7.365 9.147 1.00 89.94 80 MET A C 1
ATOM 639 O O . MET A 1 80 ? -15.407 -6.199 9.317 1.00 89.94 80 MET A O 1
ATOM 643 N N . ASP A 1 81 ? -16.783 -7.708 8.378 1.00 89.56 81 ASP A N 1
ATOM 644 C CA . ASP A 1 81 ? -17.564 -6.719 7.631 1.00 89.56 81 ASP A CA 1
ATOM 645 C C . ASP A 1 81 ? -18.263 -5.745 8.598 1.00 89.56 81 ASP A C 1
ATOM 647 O O . ASP A 1 81 ? -18.190 -4.529 8.420 1.00 89.56 81 ASP A O 1
ATOM 651 N N . PHE A 1 82 ? -18.841 -6.261 9.692 1.00 86.56 82 PHE A N 1
ATOM 652 C CA . PHE A 1 82 ? -19.446 -5.433 10.745 1.00 86.56 82 PHE A CA 1
ATOM 653 C C . PHE A 1 82 ? -18.416 -4.579 11.500 1.00 86.56 82 PHE A C 1
ATOM 655 O O . PHE A 1 82 ? -18.685 -3.424 11.836 1.00 86.56 82 PHE A O 1
ATOM 662 N N . ALA A 1 83 ? -17.232 -5.132 11.768 1.00 86.50 83 ALA A N 1
ATOM 663 C CA . ALA A 1 83 ? -16.151 -4.426 12.445 1.00 86.50 83 ALA A CA 1
ATOM 664 C C . ALA A 1 83 ? -15.611 -3.275 11.585 1.00 86.50 83 ALA A C 1
ATOM 666 O O . ALA A 1 83 ? -15.524 -2.142 12.050 1.00 86.50 83 ALA A O 1
ATOM 667 N N . VAL A 1 84 ? -15.308 -3.531 10.310 1.00 85.69 84 VAL A N 1
ATOM 668 C CA . VAL A 1 84 ? -14.803 -2.511 9.380 1.00 85.69 84 VAL A CA 1
ATOM 669 C C . VAL A 1 84 ? -15.845 -1.409 9.168 1.00 85.69 84 VAL A C 1
ATOM 671 O O . VAL A 1 84 ? -15.490 -0.228 9.218 1.00 85.69 84 VAL A O 1
ATOM 674 N N . ALA A 1 85 ? -17.126 -1.774 9.036 1.00 84.62 85 ALA A N 1
ATOM 675 C CA . ALA A 1 85 ? -18.236 -0.828 8.923 1.00 84.62 85 ALA A CA 1
ATOM 676 C C . ALA A 1 85 ? -18.498 -0.012 10.205 1.00 84.62 85 ALA A C 1
ATOM 678 O O . ALA A 1 85 ? -19.189 1.001 10.146 1.00 84.62 85 ALA A O 1
ATOM 679 N N . GLY A 1 86 ? -17.947 -0.417 11.356 1.00 78.56 86 GLY A N 1
ATOM 680 C CA . GLY A 1 86 ? -18.163 0.257 12.639 1.00 78.56 86 GLY A CA 1
ATOM 681 C C . GLY A 1 86 ? -19.553 0.020 13.237 1.00 78.56 86 GLY A C 1
ATOM 682 O O . GLY A 1 86 ? -20.002 0.798 14.072 1.00 78.56 86 GLY A O 1
ATOM 683 N N . THR A 1 87 ? -20.247 -1.046 12.832 1.00 82.31 87 THR A N 1
ATOM 684 C CA . THR A 1 87 ? -21.614 -1.357 13.287 1.00 82.31 87 THR A CA 1
ATOM 685 C C . THR A 1 87 ? -21.647 -2.249 14.533 1.00 82.31 87 THR A C 1
ATOM 687 O O . THR A 1 87 ? -22.716 -2.691 14.953 1.00 82.31 87 THR A O 1
ATOM 690 N N . LEU A 1 88 ? -20.490 -2.553 15.132 1.00 77.50 88 LEU A N 1
ATOM 691 C CA . LEU A 1 88 ? -20.403 -3.287 16.395 1.00 77.50 88 LEU A CA 1
ATOM 692 C C . LEU A 1 88 ? -20.853 -2.392 17.557 1.00 77.50 88 LEU A C 1
ATOM 694 O O . LEU A 1 88 ? -20.076 -1.625 18.116 1.00 77.50 88 LEU A O 1
ATOM 698 N N . THR A 1 89 ? -22.134 -2.488 17.908 1.00 69.50 89 THR A N 1
ATOM 699 C CA . THR A 1 89 ? -22.746 -1.708 18.992 1.00 69.50 89 THR A CA 1
ATOM 700 C C . THR A 1 89 ? -22.601 -2.376 20.360 1.00 69.50 89 THR A C 1
ATOM 702 O O . THR A 1 89 ? -22.584 -3.607 20.450 1.00 69.50 89 THR A O 1
ATOM 705 N N . GLU A 1 90 ? -22.694 -1.575 21.426 1.00 66.94 90 GLU A N 1
ATOM 706 C CA . GLU A 1 90 ? -22.687 -2.014 22.836 1.00 66.94 90 GLU A CA 1
ATOM 707 C C . GLU A 1 90 ? -23.749 -3.071 23.191 1.00 66.94 90 GLU A C 1
ATOM 709 O O . GLU A 1 90 ? -23.625 -3.764 24.195 1.00 66.94 90 GLU A O 1
ATOM 714 N N . ARG A 1 91 ? -24.774 -3.244 22.346 1.00 68.88 91 ARG A N 1
ATOM 715 C CA . ARG A 1 91 ? -25.816 -4.270 22.508 1.00 68.88 91 ARG A CA 1
ATOM 716 C C . ARG A 1 91 ? -25.290 -5.707 22.470 1.00 68.88 91 ARG A C 1
ATOM 718 O O . ARG A 1 91 ? -25.951 -6.591 22.999 1.00 68.88 91 ARG A O 1
ATOM 725 N N . HIS A 1 92 ? -24.145 -5.945 21.829 1.00 67.56 92 HIS A N 1
ATOM 726 C CA . HIS A 1 92 ? -23.623 -7.298 21.596 1.00 67.56 92 HIS A CA 1
ATOM 727 C C . HIS A 1 92 ? -22.288 -7.552 22.301 1.00 67.56 92 HIS A C 1
ATOM 729 O O . HIS A 1 92 ? -21.960 -8.693 22.614 1.00 67.56 92 HIS A O 1
ATOM 735 N N . VAL A 1 93 ? -21.498 -6.498 22.514 1.00 80.56 93 VAL A N 1
ATOM 736 C CA . VAL A 1 93 ? -20.121 -6.566 23.010 1.00 80.56 93 VAL A CA 1
ATOM 737 C C . VAL A 1 93 ? -19.821 -5.270 23.766 1.00 80.56 93 VAL A C 1
ATOM 739 O O . VAL A 1 93 ? -20.273 -4.207 23.352 1.00 80.56 93 VAL A O 1
ATOM 742 N N . THR A 1 94 ? -19.048 -5.322 24.854 1.00 85.44 94 THR A N 1
ATOM 743 C CA . THR A 1 94 ? -18.659 -4.104 25.585 1.00 85.44 94 THR A CA 1
ATOM 744 C C . THR A 1 94 ? -17.892 -3.135 24.679 1.00 85.44 94 THR A C 1
ATOM 746 O O . THR A 1 94 ? -17.126 -3.555 23.809 1.00 85.44 94 THR A O 1
ATOM 749 N N . ARG A 1 95 ? -18.055 -1.823 24.901 1.00 84.25 95 ARG A N 1
ATOM 750 C CA . ARG A 1 95 ? -17.440 -0.770 24.071 1.00 84.25 95 ARG A CA 1
ATOM 751 C C . ARG A 1 95 ? -15.944 -0.977 23.843 1.00 84.25 95 ARG A C 1
ATOM 753 O O . ARG A 1 95 ? -15.474 -0.870 22.719 1.00 84.25 95 ARG A O 1
ATOM 760 N N . GLN A 1 96 ? -15.205 -1.317 24.896 1.00 84.69 96 GLN A N 1
ATOM 761 C CA . GLN A 1 96 ? -13.758 -1.534 24.817 1.00 84.69 96 GLN A CA 1
ATOM 762 C C . GLN A 1 96 ? -13.392 -2.673 23.858 1.00 84.69 96 GLN A C 1
ATOM 764 O O . GLN A 1 96 ? -12.482 -2.530 23.043 1.00 84.69 96 GLN A O 1
ATOM 769 N N . ILE A 1 97 ? -14.126 -3.787 23.918 1.00 87.50 97 ILE A N 1
ATOM 770 C CA . ILE A 1 97 ? -13.894 -4.931 23.036 1.00 87.50 97 ILE A CA 1
ATOM 771 C C . ILE A 1 97 ? -14.333 -4.581 21.606 1.00 87.50 97 ILE A C 1
ATOM 773 O O . ILE A 1 97 ? -13.613 -4.895 20.661 1.00 87.50 97 ILE A O 1
ATOM 777 N N . ALA A 1 98 ? -15.457 -3.880 21.427 1.00 86.69 98 ALA A N 1
ATOM 778 C CA . ALA A 1 98 ? -15.918 -3.435 20.112 1.00 86.69 98 ALA A CA 1
ATOM 779 C C . ALA A 1 98 ? -14.900 -2.505 19.425 1.00 86.69 98 ALA A C 1
ATOM 781 O O . ALA A 1 98 ? -14.586 -2.705 18.248 1.00 86.69 98 ALA A O 1
ATOM 782 N N . THR A 1 99 ? -14.326 -1.546 20.160 1.00 87.12 99 THR A N 1
ATOM 783 C CA . THR A 1 99 ? -13.252 -0.667 19.672 1.00 87.12 99 THR A CA 1
ATOM 784 C C . THR A 1 99 ? -12.003 -1.467 19.310 1.00 87.12 99 THR A C 1
ATOM 786 O O . THR A 1 99 ? -11.490 -1.321 18.202 1.00 87.12 99 THR A O 1
ATOM 789 N N . ALA A 1 100 ? -11.540 -2.362 20.189 1.00 89.00 100 ALA A N 1
ATOM 790 C CA . ALA A 1 100 ? -10.355 -3.179 19.927 1.00 89.00 100 ALA A CA 1
ATOM 791 C C . ALA A 1 100 ? -10.523 -4.063 18.678 1.00 89.00 100 ALA A C 1
ATOM 793 O O . ALA A 1 100 ? -9.653 -4.078 17.808 1.00 89.00 100 ALA A O 1
ATOM 794 N N . ILE A 1 101 ? -11.668 -4.740 18.546 1.00 90.19 101 ILE A N 1
ATOM 795 C CA . ILE A 1 101 ? -11.999 -5.585 17.391 1.00 90.19 101 ILE A CA 1
ATOM 796 C C . ILE A 1 101 ? -12.062 -4.753 16.106 1.00 90.19 101 ILE A C 1
ATOM 798 O O . ILE A 1 101 ? -11.469 -5.135 15.097 1.00 90.19 101 ILE A O 1
ATOM 802 N N . THR A 1 102 ? -12.750 -3.610 16.143 1.00 91.06 102 THR A N 1
ATOM 803 C CA . THR A 1 102 ? -12.872 -2.688 15.003 1.00 91.06 102 THR A CA 1
ATOM 804 C C . THR A 1 102 ? -11.504 -2.225 14.526 1.00 91.06 102 THR A C 1
ATOM 806 O O . THR A 1 102 ? -11.183 -2.351 13.344 1.00 91.06 102 THR A O 1
ATOM 809 N N . ARG A 1 103 ? -10.665 -1.762 15.457 1.00 91.56 103 ARG A N 1
ATOM 810 C CA . ARG A 1 103 ? -9.296 -1.329 15.186 1.00 91.56 103 ARG A CA 1
ATOM 811 C C . ARG A 1 103 ? -8.475 -2.447 14.549 1.00 91.56 103 ARG A C 1
ATOM 813 O O . ARG A 1 103 ? -7.913 -2.247 13.475 1.00 91.56 103 ARG A O 1
ATOM 820 N N . SER A 1 104 ? -8.460 -3.639 15.147 1.00 91.38 104 SER A N 1
ATOM 821 C CA . SER A 1 104 ? -7.712 -4.783 14.614 1.00 91.38 104 SER A CA 1
ATOM 822 C C . SER A 1 104 ? -8.176 -5.197 13.217 1.00 91.38 104 SER A C 1
ATOM 824 O O . SER A 1 104 ? -7.334 -5.403 12.342 1.00 91.38 104 SER A O 1
ATOM 826 N N . TYR A 1 105 ? -9.488 -5.288 12.973 1.00 92.94 105 TYR A N 1
ATOM 827 C CA . TYR A 1 105 ? -10.003 -5.685 11.660 1.00 92.94 105 TYR A CA 1
ATOM 828 C C . TYR A 1 105 ? -9.780 -4.624 10.586 1.00 92.94 105 TYR A C 1
ATOM 830 O O . TYR A 1 105 ? -9.439 -4.989 9.466 1.00 92.94 105 TYR A O 1
ATOM 838 N N . ARG A 1 106 ? -9.901 -3.330 10.907 1.00 93.81 106 ARG A N 1
ATOM 839 C CA . ARG A 1 106 ? -9.582 -2.239 9.970 1.00 93.81 106 ARG A CA 1
ATOM 840 C C . ARG A 1 106 ? -8.123 -2.281 9.531 1.00 93.81 106 ARG A C 1
ATOM 842 O O . ARG A 1 106 ? -7.829 -2.223 8.340 1.00 93.81 106 ARG A O 1
ATOM 849 N N . THR A 1 107 ? -7.211 -2.442 10.482 1.00 92.75 107 THR A N 1
ATOM 850 C CA . THR A 1 107 ? -5.777 -2.547 10.200 1.00 92.75 107 THR A CA 1
ATOM 851 C C . THR A 1 107 ? -5.433 -3.806 9.418 1.00 92.75 107 THR A C 1
ATOM 853 O O . THR A 1 107 ? -4.658 -3.740 8.465 1.00 92.75 107 THR A O 1
ATOM 856 N N . TYR A 1 108 ? -6.020 -4.945 9.790 1.00 92.56 108 TYR A N 1
ATOM 857 C CA . TYR A 1 108 ? -5.862 -6.192 9.048 1.00 92.56 108 TYR A CA 1
ATOM 858 C C . TYR A 1 108 ? -6.376 -6.057 7.611 1.00 92.56 108 TYR A C 1
ATOM 860 O O . TYR A 1 108 ? -5.694 -6.478 6.681 1.00 92.56 108 TYR A O 1
ATOM 868 N N . TRP A 1 109 ? -7.536 -5.425 7.422 1.00 94.00 109 TRP A N 1
ATOM 869 C CA . TRP A 1 109 ? -8.128 -5.229 6.103 1.00 94.00 109 TRP A CA 1
ATOM 870 C C . TRP A 1 109 ? -7.259 -4.362 5.199 1.00 94.00 109 TRP A C 1
ATOM 872 O O . TRP A 1 109 ? -6.976 -4.746 4.071 1.00 94.00 109 TRP A O 1
ATOM 882 N N . ALA A 1 110 ? -6.761 -3.237 5.714 1.00 94.62 110 ALA A N 1
ATOM 883 C CA . ALA A 1 110 ? -5.852 -2.380 4.961 1.00 94.62 110 ALA A CA 1
ATOM 884 C C . ALA A 1 110 ? -4.548 -3.106 4.584 1.00 94.62 110 ALA A C 1
ATOM 886 O O . ALA A 1 110 ? -4.060 -2.954 3.468 1.00 94.62 110 ALA A O 1
ATOM 887 N N . ASN A 1 111 ? -4.008 -3.934 5.485 1.00 92.81 111 ASN A N 1
ATOM 888 C CA . ASN A 1 111 ? -2.842 -4.777 5.199 1.00 92.81 111 ASN A CA 1
ATOM 889 C C . ASN A 1 111 ? -3.120 -5.829 4.130 1.00 92.81 111 ASN A C 1
ATOM 891 O O . ASN A 1 111 ? -2.282 -6.063 3.265 1.00 92.81 111 ASN A O 1
ATOM 895 N N . PHE A 1 112 ? -4.294 -6.451 4.169 1.00 92.88 112 PHE A N 1
ATOM 896 C CA . PHE A 1 112 ? -4.716 -7.390 3.142 1.00 92.88 112 PHE A CA 1
ATOM 897 C C . PHE A 1 112 ? -4.843 -6.706 1.770 1.00 92.88 112 PHE A C 1
ATOM 899 O O . PHE A 1 112 ? -4.291 -7.197 0.787 1.00 92.88 112 PHE A O 1
ATOM 906 N N . GLU A 1 113 ? -5.487 -5.539 1.714 1.00 94.88 113 GLU A N 1
ATOM 907 C CA . GLU A 1 113 ? -5.685 -4.763 0.482 1.00 94.88 113 GLU A CA 1
ATOM 908 C C . GLU A 1 113 ? -4.365 -4.271 -0.123 1.00 94.88 113 GLU A C 1
ATOM 910 O O . GLU A 1 113 ? -4.162 -4.350 -1.337 1.00 94.88 113 GLU A O 1
ATOM 915 N N . ALA A 1 114 ? -3.405 -3.876 0.720 1.00 94.25 114 ALA A N 1
ATOM 916 C CA . ALA A 1 114 ? -2.045 -3.541 0.293 1.00 94.25 114 ALA A CA 1
ATOM 917 C C . ALA A 1 114 ? -1.373 -4.673 -0.512 1.00 94.25 114 ALA A C 1
ATOM 919 O O . ALA A 1 114 ? -0.418 -4.431 -1.250 1.00 94.25 114 ALA A O 1
ATOM 920 N N . GLY A 1 115 ? -1.881 -5.904 -0.416 1.00 92.56 115 GLY A N 1
ATOM 921 C CA . GLY A 1 115 ? -1.356 -7.066 -1.123 1.00 92.56 115 GLY A CA 1
ATOM 922 C C . GLY A 1 115 ? -1.681 -7.115 -2.586 1.00 92.56 115 GLY A C 1
ATOM 923 O O . GLY A 1 115 ? -0.817 -7.498 -3.371 1.00 92.56 115 GLY A O 1
ATOM 924 N N . PHE A 1 116 ? -2.865 -6.650 -2.971 1.00 94.12 116 PHE A N 1
ATOM 925 C CA . PHE A 1 116 ? -3.186 -6.478 -4.382 1.00 94.12 116 PHE A CA 1
ATOM 926 C C . PHE A 1 116 ? -2.245 -5.456 -5.017 1.00 94.12 116 PHE A C 1
ATOM 928 O O . PHE A 1 116 ? -1.729 -5.685 -6.110 1.00 94.12 116 PHE A O 1
ATOM 935 N N . ILE A 1 117 ? -1.959 -4.370 -4.293 1.00 94.94 117 ILE A N 1
ATOM 936 C CA . ILE A 1 117 ? -1.036 -3.328 -4.742 1.00 94.94 117 ILE A CA 1
ATOM 937 C C . ILE A 1 117 ? 0.385 -3.880 -4.870 1.00 94.94 117 ILE A C 1
ATOM 939 O O . ILE A 1 117 ? 1.001 -3.761 -5.927 1.00 94.94 117 ILE A O 1
ATOM 943 N N . HIS A 1 118 ? 0.897 -4.524 -3.821 1.00 92.50 118 HIS A N 1
ATOM 944 C CA . HIS A 1 118 ? 2.251 -5.065 -3.821 1.00 92.50 118 HIS A CA 1
ATOM 945 C C . HIS A 1 118 ? 2.447 -6.123 -4.915 1.00 92.50 118 HIS A C 1
ATOM 947 O O . HIS A 1 118 ? 3.401 -6.036 -5.687 1.00 92.50 118 HIS A O 1
ATOM 953 N N . LEU A 1 119 ? 1.510 -7.070 -5.040 1.00 93.38 119 LEU A N 1
ATOM 954 C CA . LEU A 1 119 ? 1.538 -8.091 -6.086 1.00 93.38 119 LEU A CA 1
ATOM 955 C C . LEU A 1 119 ? 1.547 -7.461 -7.483 1.00 93.38 119 LEU A C 1
ATOM 957 O O . LEU A 1 119 ? 2.347 -7.864 -8.326 1.00 93.38 119 LEU A O 1
ATOM 961 N N . HIS A 1 120 ? 0.703 -6.451 -7.719 1.00 93.62 120 HIS A N 1
ATOM 962 C CA . HIS A 1 120 ? 0.662 -5.737 -8.996 1.00 93.62 120 HIS A CA 1
ATOM 963 C C . HIS A 1 120 ? 1.983 -5.030 -9.298 1.00 93.62 120 HIS A C 1
ATOM 965 O O . HIS A 1 120 ? 2.510 -5.152 -10.402 1.00 93.62 120 HIS A O 1
ATOM 971 N N . ARG A 1 121 ? 2.570 -4.343 -8.313 1.00 92.31 121 ARG A N 1
ATOM 972 C CA . ARG A 1 121 ? 3.865 -3.668 -8.480 1.00 92.31 121 ARG A CA 1
ATOM 973 C C . ARG A 1 121 ? 4.999 -4.647 -8.779 1.00 92.31 121 ARG A C 1
ATOM 975 O O . ARG A 1 121 ? 5.873 -4.314 -9.573 1.00 92.31 121 ARG A O 1
ATOM 982 N N . VAL A 1 122 ? 4.972 -5.847 -8.200 1.00 90.69 122 VAL A N 1
ATOM 983 C CA . VAL A 1 122 ? 5.997 -6.876 -8.429 1.00 90.69 122 VAL A CA 1
ATOM 984 C C . VAL A 1 122 ? 5.815 -7.574 -9.781 1.00 90.69 122 VAL A C 1
ATOM 986 O O . VAL A 1 122 ? 6.765 -7.681 -10.563 1.00 90.69 122 VAL A O 1
ATOM 989 N N . ALA A 1 123 ? 4.607 -8.044 -10.088 1.00 90.69 123 ALA A N 1
ATOM 990 C CA . ALA A 1 123 ? 4.350 -8.873 -11.266 1.00 90.69 123 ALA A CA 1
ATOM 991 C C . ALA A 1 123 ? 4.083 -8.059 -12.541 1.00 90.69 123 ALA A C 1
ATOM 993 O O . ALA A 1 123 ? 4.435 -8.484 -13.637 1.00 90.69 123 ALA A O 1
ATOM 994 N N . HIS A 1 124 ? 3.498 -6.870 -12.400 1.00 89.62 124 HIS A N 1
ATOM 995 C CA . HIS A 1 124 ? 2.922 -6.090 -13.497 1.00 89.62 124 HIS A CA 1
ATOM 996 C C . HIS A 1 124 ? 3.412 -4.635 -13.497 1.00 89.62 124 HIS A C 1
ATOM 998 O O . HIS A 1 124 ? 2.681 -3.723 -13.880 1.00 89.62 124 HIS A O 1
ATOM 1004 N N . LYS A 1 125 ? 4.674 -4.398 -13.101 1.00 85.94 125 LYS A N 1
ATOM 1005 C CA . LYS A 1 125 ? 5.250 -3.046 -12.937 1.00 85.94 125 LYS A CA 1
ATOM 1006 C C . LYS A 1 125 ? 5.036 -2.099 -14.126 1.00 85.94 125 LYS A C 1
ATOM 1008 O O . LYS A 1 125 ? 4.915 -0.894 -13.925 1.00 85.94 125 LYS A O 1
ATOM 1013 N N . HIS A 1 126 ? 4.979 -2.647 -15.340 1.00 87.19 126 HIS A N 1
ATOM 1014 C CA . HIS A 1 126 ? 4.862 -1.929 -16.610 1.00 87.19 126 HIS A CA 1
ATOM 1015 C C . HIS A 1 126 ? 3.409 -1.726 -17.085 1.00 87.19 126 HIS A C 1
ATOM 1017 O O . HIS A 1 126 ? 3.194 -1.082 -18.106 1.00 87.19 126 HIS A O 1
ATOM 1023 N N . LEU A 1 127 ? 2.415 -2.265 -16.371 1.00 90.81 127 LEU A N 1
ATOM 1024 C CA . LEU A 1 127 ? 0.999 -2.212 -16.750 1.00 90.81 127 LEU A CA 1
ATOM 1025 C C . LEU A 1 127 ? 0.213 -1.230 -15.872 1.00 90.81 127 LEU A C 1
ATOM 1027 O O . LEU A 1 127 ? 0.532 -1.083 -14.692 1.00 90.81 127 LEU A O 1
ATOM 1031 N N . PRO A 1 128 ? -0.847 -0.580 -16.376 1.00 91.44 128 PRO A N 1
ATOM 1032 C CA . PRO A 1 128 ? -1.664 0.321 -15.565 1.00 91.44 128 PRO A CA 1
ATOM 1033 C C . PRO A 1 128 ? -2.284 -0.389 -14.342 1.00 91.44 128 PRO A C 1
ATOM 1035 O O . PRO A 1 128 ? -2.391 -1.620 -14.333 1.00 91.44 128 PRO A O 1
ATOM 1038 N N . PRO A 1 129 ? -2.669 0.359 -13.288 1.00 93.56 129 PRO A N 1
ATOM 1039 C CA . PRO A 1 129 ? -3.358 -0.201 -12.127 1.00 93.56 129 PRO A CA 1
ATOM 1040 C C . PRO A 1 129 ? -4.611 -0.987 -12.530 1.00 93.56 129 PRO A C 1
ATOM 1042 O O . PRO A 1 129 ? -5.405 -0.540 -13.358 1.00 93.56 129 PRO A O 1
ATOM 1045 N N . THR A 1 130 ? -4.808 -2.157 -11.927 1.00 94.62 130 THR A N 1
ATOM 1046 C CA . THR A 1 130 ? -6.035 -2.942 -12.115 1.00 94.62 130 THR A CA 1
ATOM 1047 C C . THR A 1 130 ? -7.175 -2.400 -11.242 1.00 94.62 130 THR A C 1
ATOM 1049 O O . THR A 1 130 ? -6.920 -1.685 -10.269 1.00 94.62 130 THR A O 1
ATOM 1052 N N . PRO A 1 131 ? -8.441 -2.780 -11.506 1.00 95.56 131 PRO A N 1
ATOM 1053 C CA . PRO A 1 131 ? -9.557 -2.435 -10.622 1.00 95.56 131 PRO A CA 1
ATOM 1054 C C . PRO A 1 131 ? -9.344 -2.875 -9.166 1.00 95.56 131 PRO A C 1
ATOM 1056 O O . PRO A 1 131 ? -9.767 -2.175 -8.249 1.00 95.56 131 PRO A O 1
ATOM 1059 N N . ASP A 1 132 ? -8.648 -3.997 -8.945 1.00 94.12 132 ASP A N 1
ATOM 1060 C CA . ASP A 1 132 ? -8.294 -4.476 -7.605 1.00 94.12 132 ASP A CA 1
ATOM 1061 C C . ASP A 1 132 ? -7.326 -3.513 -6.895 1.00 94.12 132 ASP A C 1
ATOM 1063 O O . ASP A 1 132 ? -7.516 -3.217 -5.720 1.00 94.12 132 ASP A O 1
ATOM 1067 N N . VAL A 1 133 ? -6.335 -2.968 -7.611 1.00 95.62 133 VAL A N 1
ATOM 1068 C CA . VAL A 1 133 ? -5.388 -1.970 -7.077 1.00 95.62 133 VAL A CA 1
ATOM 1069 C C . VAL A 1 133 ? -6.098 -0.659 -6.749 1.00 95.62 133 VAL A C 1
ATOM 1071 O O . VAL A 1 133 ? -5.888 -0.099 -5.674 1.00 95.62 133 VAL A O 1
ATOM 1074 N N . LEU A 1 134 ? -6.971 -0.184 -7.642 1.00 96.62 134 LEU A N 1
ATOM 1075 C CA . LEU A 1 134 ? -7.740 1.044 -7.423 1.00 96.62 134 LEU A CA 1
ATOM 1076 C C . LEU A 1 134 ? -8.683 0.909 -6.221 1.00 96.62 134 LEU A C 1
ATOM 1078 O O . LEU A 1 134 ? -8.750 1.813 -5.385 1.00 96.62 134 LEU A O 1
ATOM 1082 N N . ARG A 1 135 ? -9.363 -0.240 -6.094 1.00 96.75 135 ARG A N 1
ATOM 1083 C CA . ARG A 1 135 ? -10.175 -0.567 -4.915 1.00 96.75 135 ARG A CA 1
ATOM 1084 C C . ARG A 1 135 ? -9.313 -0.586 -3.658 1.00 96.75 135 ARG A C 1
ATOM 1086 O O . ARG A 1 135 ? -9.661 0.093 -2.698 1.00 96.75 135 ARG A O 1
ATOM 1093 N N . ALA A 1 136 ? -8.200 -1.316 -3.666 1.00 96.50 136 ALA A N 1
ATOM 1094 C CA . ALA A 1 136 ? -7.311 -1.426 -2.517 1.00 96.50 136 ALA A CA 1
ATOM 1095 C C . ALA A 1 136 ? -6.819 -0.051 -2.041 1.00 96.50 136 ALA A C 1
ATOM 1097 O O . ALA A 1 136 ? -6.895 0.256 -0.850 1.00 96.50 136 ALA A O 1
ATOM 1098 N N . ARG A 1 137 ? -6.397 0.813 -2.975 1.00 96.88 137 ARG A N 1
ATOM 1099 C CA . ARG A 1 137 ? -5.995 2.201 -2.699 1.00 96.88 137 ARG A CA 1
ATOM 1100 C C . ARG A 1 137 ? -7.129 2.980 -2.030 1.00 96.88 137 ARG A C 1
ATOM 1102 O O . ARG A 1 137 ? -6.932 3.548 -0.957 1.00 96.88 137 ARG A O 1
ATOM 1109 N N . ALA A 1 138 ? -8.332 2.950 -2.606 1.00 96.88 138 ALA A N 1
ATOM 1110 C CA . ALA A 1 138 ? -9.502 3.621 -2.038 1.00 96.88 138 ALA A CA 1
ATOM 1111 C C . ALA A 1 138 ? -9.868 3.090 -0.639 1.00 96.88 138 ALA A C 1
ATOM 1113 O O . ALA A 1 138 ? -10.170 3.874 0.265 1.00 96.88 138 ALA A O 1
ATOM 1114 N N . THR A 1 139 ? -9.797 1.773 -0.431 1.00 95.88 139 THR A N 1
ATOM 1115 C CA . THR A 1 139 ? -10.041 1.135 0.865 1.00 95.88 139 THR A CA 1
ATOM 1116 C C . THR A 1 139 ? -9.045 1.612 1.920 1.00 95.88 139 THR A C 1
ATOM 1118 O O . THR A 1 139 ? -9.458 1.986 3.017 1.00 95.88 139 THR A O 1
ATOM 1121 N N . ILE A 1 140 ? -7.747 1.638 1.602 1.00 96.62 140 ILE A N 1
ATOM 1122 C CA . ILE A 1 140 ? -6.700 2.084 2.532 1.00 96.62 140 ILE A CA 1
ATOM 1123 C C . ILE A 1 140 ? -6.961 3.529 2.965 1.00 96.62 140 ILE A C 1
ATOM 1125 O O . ILE A 1 140 ? -7.004 3.800 4.165 1.00 96.62 140 ILE A O 1
ATOM 1129 N N . LYS A 1 141 ? -7.232 4.434 2.015 1.00 96.06 141 LYS A N 1
ATOM 1130 C CA . LYS A 1 141 ? -7.554 5.842 2.309 1.00 96.06 141 LYS A CA 1
ATOM 1131 C C . LYS A 1 141 ? -8.781 5.965 3.208 1.00 96.06 141 LYS A C 1
ATOM 1133 O O . LYS A 1 141 ? -8.746 6.664 4.217 1.00 96.06 141 LYS A O 1
ATOM 1138 N N . ARG A 1 142 ? -9.845 5.221 2.894 1.00 95.44 142 ARG A N 1
ATOM 1139 C CA . ARG A 1 142 ? -11.071 5.199 3.698 1.00 95.44 142 ARG A CA 1
ATOM 1140 C C . ARG A 1 142 ? -10.808 4.744 5.133 1.00 95.44 142 ARG A C 1
ATOM 1142 O O . ARG A 1 142 ? -11.365 5.316 6.064 1.00 95.44 142 ARG A O 1
ATOM 1149 N N . VAL A 1 143 ? -9.971 3.725 5.329 1.00 94.62 143 VAL A N 1
ATOM 1150 C CA . VAL A 1 143 ? -9.628 3.240 6.672 1.00 94.62 143 VAL A CA 1
ATOM 1151 C C . VAL A 1 143 ? -8.833 4.287 7.459 1.00 94.62 143 VAL A C 1
ATOM 1153 O O . VAL A 1 143 ? -9.109 4.471 8.642 1.00 94.62 143 VAL A O 1
ATOM 1156 N N . VAL A 1 144 ? -7.904 5.007 6.824 1.00 94.00 144 VAL A N 1
ATOM 1157 C CA . VAL A 1 144 ? -7.172 6.114 7.472 1.00 94.00 144 VAL A CA 1
ATOM 1158 C C . VAL A 1 144 ? -8.139 7.203 7.928 1.00 94.00 144 VAL A C 1
ATOM 1160 O O . VAL A 1 144 ? -8.123 7.579 9.097 1.00 94.00 144 VAL A O 1
ATOM 1163 N N . GLN A 1 145 ? -9.046 7.631 7.048 1.00 94.06 145 GLN A N 1
ATOM 1164 C CA . GLN A 1 145 ? -10.069 8.627 7.376 1.00 94.06 145 GLN A CA 1
ATOM 1165 C C . GLN A 1 145 ? -10.962 8.174 8.540 1.00 94.06 145 GLN A C 1
ATOM 1167 O O . GLN A 1 145 ? -11.325 8.982 9.389 1.00 94.06 145 GLN A O 1
ATOM 1172 N N . MET A 1 146 ? -11.297 6.881 8.628 1.00 92.44 146 MET A N 1
ATOM 1173 C CA . MET A 1 146 ? -12.047 6.347 9.771 1.00 92.44 146 MET A CA 1
ATOM 1174 C C . MET A 1 146 ? -11.270 6.461 11.087 1.00 92.44 146 MET A C 1
ATOM 1176 O O . MET A 1 146 ? -11.884 6.752 12.111 1.00 92.44 146 MET A O 1
ATOM 1180 N N . PHE A 1 147 ? -9.951 6.235 11.078 1.00 91.94 147 PHE A N 1
ATOM 1181 C CA . PHE A 1 147 ? -9.110 6.427 12.263 1.00 91.94 147 PHE A CA 1
ATOM 1182 C C . PHE A 1 147 ? -9.056 7.901 12.676 1.00 91.94 147 PHE A C 1
ATOM 1184 O O . PHE A 1 147 ? -9.300 8.207 13.845 1.00 91.94 147 PHE A O 1
ATOM 1191 N N . GLU A 1 148 ? -8.852 8.806 11.714 1.00 90.50 148 GLU A N 1
ATOM 1192 C CA . GLU A 1 148 ? -8.859 10.258 11.938 1.00 90.50 148 GLU A CA 1
ATOM 1193 C C . GLU A 1 148 ? -10.200 10.742 12.515 1.00 90.50 148 GLU A C 1
ATOM 1195 O O . GLU A 1 148 ? -10.216 11.452 13.517 1.00 90.50 148 GLU A O 1
ATOM 1200 N N . GLN A 1 149 ? -11.332 10.298 11.955 1.00 90.06 149 GLN A N 1
ATOM 1201 C CA . GLN A 1 149 ? -12.680 10.638 12.440 1.00 90.06 149 GLN A CA 1
ATOM 1202 C C . GLN A 1 149 ? -12.946 10.142 13.867 1.00 90.06 149 GLN A C 1
ATOM 1204 O O . GLN A 1 149 ? -13.690 10.772 14.615 1.00 90.06 149 GLN A O 1
ATOM 1209 N N . SER A 1 150 ? -12.349 9.011 14.248 1.00 86.31 150 SER A N 1
ATOM 1210 C CA . SER A 1 150 ? -12.425 8.478 15.612 1.00 86.31 150 SER A CA 1
ATOM 1211 C C . SER A 1 150 ? -11.397 9.083 16.577 1.00 86.31 150 SER A C 1
ATOM 1213 O O . SER A 1 150 ? -11.361 8.682 17.739 1.00 86.31 150 SER A O 1
ATOM 1215 N N . SER A 1 151 ? -10.563 10.028 16.120 1.00 86.75 151 SER A N 1
ATOM 1216 C CA . SER A 1 151 ? -9.417 10.570 16.868 1.00 86.75 151 SER A CA 1
ATOM 1217 C C . SER A 1 151 ? -8.486 9.476 17.410 1.00 86.75 151 SER A C 1
ATOM 1219 O O . SER A 1 151 ? -7.863 9.622 18.463 1.00 86.75 151 SER A O 1
ATOM 1221 N N . GLU A 1 152 ? -8.401 8.353 16.698 1.00 86.31 152 GLU A N 1
ATOM 1222 C CA . GLU A 1 152 ? -7.551 7.226 17.047 1.00 86.31 152 GLU A CA 1
ATOM 1223 C C . GLU A 1 152 ? -6.225 7.322 16.289 1.00 86.31 152 GLU A C 1
ATOM 1225 O O . GLU A 1 152 ? -6.199 7.483 15.070 1.00 86.31 152 GLU A O 1
ATOM 1230 N N . ALA A 1 153 ? -5.106 7.142 16.991 1.00 88.19 153 ALA A N 1
ATOM 1231 C CA . ALA A 1 153 ? -3.799 7.071 16.343 1.00 88.19 153 ALA A CA 1
ATOM 1232 C C . ALA A 1 153 ? -3.722 5.872 15.384 1.00 88.19 153 ALA A C 1
ATOM 1234 O O . ALA A 1 153 ? -4.228 4.790 15.700 1.00 88.19 153 ALA A O 1
ATOM 1235 N N . LEU A 1 154 ? -3.039 6.015 14.249 1.00 91.06 154 LEU A N 1
ATOM 1236 C CA . LEU A 1 154 ? -2.794 4.899 13.333 1.00 91.06 154 LEU A CA 1
ATOM 1237 C C . LEU A 1 154 ? -1.851 3.860 13.972 1.00 91.06 154 LEU A C 1
ATOM 1239 O O . LEU A 1 154 ? -0.821 4.231 14.536 1.00 91.06 154 LEU A O 1
ATOM 1243 N N . PRO A 1 155 ? -2.166 2.556 13.902 1.00 90.19 155 PRO A N 1
ATOM 1244 C CA . PRO A 1 155 ? -1.242 1.499 14.322 1.00 90.19 155 PRO A CA 1
ATOM 1245 C C . PRO A 1 155 ? 0.060 1.488 13.512 1.00 90.19 155 PRO A C 1
ATOM 1247 O O . PRO A 1 155 ? 0.024 1.713 12.308 1.00 90.19 155 PRO A O 1
ATOM 1250 N N . THR A 1 156 ? 1.196 1.135 14.122 1.00 87.06 156 THR A N 1
ATOM 1251 C CA . THR A 1 156 ? 2.505 1.070 13.436 1.00 87.06 156 THR A CA 1
ATOM 1252 C C . THR A 1 156 ? 2.499 0.174 12.194 1.00 87.06 156 THR A C 1
ATOM 1254 O O . THR A 1 156 ? 3.054 0.545 11.166 1.00 87.06 156 THR A O 1
ATOM 1257 N N . ASN A 1 157 ? 1.797 -0.959 12.237 1.00 86.94 157 ASN A N 1
ATOM 1258 C CA . ASN A 1 157 ? 1.646 -1.865 11.091 1.00 86.94 157 ASN A CA 1
ATOM 1259 C C . ASN A 1 157 ? 0.724 -1.324 9.980 1.00 86.94 157 ASN A C 1
ATOM 1261 O O . ASN A 1 157 ? 0.362 -2.040 9.051 1.00 86.94 157 ASN A O 1
ATOM 1265 N N . PHE A 1 158 ? 0.288 -0.068 10.078 1.00 91.06 158 PHE A N 1
ATOM 1266 C CA . PHE A 1 158 ? -0.424 0.641 9.021 1.00 91.06 158 PHE A CA 1
ATOM 1267 C C . PHE A 1 158 ? 0.530 1.388 8.069 1.00 91.06 158 PHE A C 1
ATOM 1269 O O . PHE A 1 158 ? 0.110 1.827 6.998 1.00 91.06 158 PHE A O 1
ATOM 1276 N N . ILE A 1 159 ? 1.826 1.478 8.405 1.00 91.50 159 ILE A N 1
ATOM 1277 C CA . ILE A 1 159 ? 2.835 2.096 7.530 1.00 91.50 159 ILE A CA 1
ATOM 1278 C C . ILE A 1 159 ? 2.909 1.364 6.191 1.00 91.50 159 ILE A C 1
ATOM 1280 O O . ILE A 1 159 ? 2.958 2.017 5.154 1.00 91.50 159 ILE A O 1
ATOM 1284 N N . TRP A 1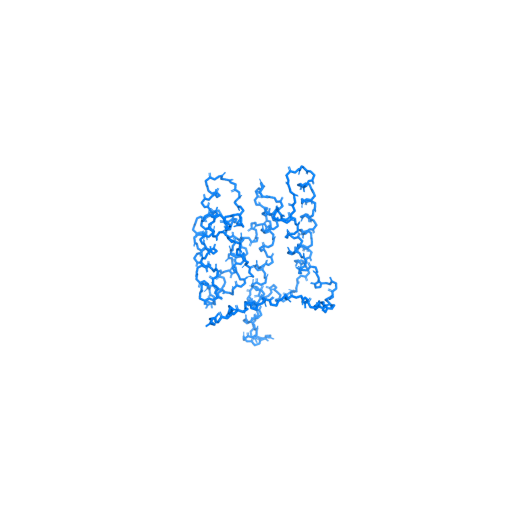 160 ? 2.869 0.029 6.187 1.00 91.38 160 TRP A N 1
ATOM 1285 C CA . TRP A 1 160 ? 2.905 -0.750 4.949 1.00 91.38 160 TRP A CA 1
ATOM 1286 C C . TRP A 1 160 ? 1.718 -0.455 4.010 1.00 91.38 160 TRP A C 1
ATOM 1288 O O . TRP A 1 160 ? 1.961 -0.113 2.850 1.00 91.38 160 TRP A O 1
ATOM 1298 N N . PRO A 1 161 ? 0.451 -0.499 4.473 1.00 94.88 161 PRO A N 1
ATOM 1299 C CA . PRO A 1 161 ? -0.690 -0.045 3.682 1.00 94.88 161 PRO A CA 1
ATOM 1300 C C . PRO A 1 161 ? -0.539 1.367 3.126 1.00 94.88 161 PRO A C 1
ATOM 1302 O O . PRO A 1 161 ? -0.779 1.580 1.940 1.00 94.88 161 PRO A O 1
ATOM 1305 N N . LEU A 1 162 ? -0.118 2.326 3.956 1.00 94.75 162 LEU A N 1
ATOM 1306 C CA . LEU A 1 162 ? 0.084 3.705 3.514 1.00 94.75 162 LEU A CA 1
ATOM 1307 C C . LEU A 1 162 ? 1.178 3.803 2.454 1.00 94.75 162 LEU A C 1
ATOM 1309 O O . LEU A 1 162 ? 0.965 4.457 1.441 1.00 94.75 162 LEU A O 1
ATOM 1313 N N . LEU A 1 163 ? 2.305 3.115 2.642 1.00 94.12 163 LEU A N 1
ATOM 1314 C CA . LEU A 1 163 ? 3.390 3.053 1.667 1.00 94.12 163 LEU A CA 1
ATOM 1315 C C . LEU A 1 163 ? 2.886 2.516 0.322 1.00 94.12 163 LEU A C 1
ATOM 1317 O O . LEU A 1 163 ? 3.074 3.169 -0.703 1.00 94.12 163 LEU A O 1
ATOM 1321 N N . MET A 1 164 ? 2.224 1.354 0.319 1.00 94.62 164 MET A N 1
ATOM 1322 C CA . MET A 1 164 ? 1.709 0.737 -0.908 1.00 94.62 164 MET A CA 1
ATOM 1323 C C . MET A 1 164 ? 0.658 1.615 -1.590 1.00 94.62 164 MET A C 1
ATOM 1325 O O . MET A 1 164 ? 0.759 1.870 -2.789 1.00 94.62 164 MET A O 1
ATOM 1329 N N . GLY A 1 165 ? -0.328 2.103 -0.833 1.00 95.50 165 GLY A N 1
ATOM 1330 C CA . GLY A 1 165 ? -1.386 2.962 -1.356 1.00 95.50 165 GLY A CA 1
ATOM 1331 C C . GLY A 1 165 ? -0.848 4.278 -1.917 1.00 95.50 165 GLY A C 1
ATOM 1332 O O . GLY A 1 165 ? -1.254 4.674 -3.005 1.00 95.50 165 GLY A O 1
ATOM 1333 N N . CYS A 1 166 ? 0.109 4.904 -1.224 1.00 95.94 166 CYS A N 1
ATOM 1334 C CA . CYS A 1 166 ? 0.731 6.153 -1.653 1.00 95.94 166 CYS A CA 1
ATOM 1335 C C . CYS A 1 166 ? 1.532 5.952 -2.942 1.00 95.94 166 CYS A C 1
ATOM 1337 O O . CYS A 1 166 ? 1.388 6.740 -3.864 1.00 95.94 166 CYS A O 1
ATOM 1339 N N . CYS A 1 167 ? 2.299 4.861 -3.067 1.00 94.62 167 CYS A N 1
ATOM 1340 C CA . CYS A 1 167 ? 3.093 4.573 -4.269 1.00 94.62 167 CYS A CA 1
ATOM 1341 C C . CYS A 1 167 ? 2.268 4.478 -5.563 1.00 94.62 167 CYS A C 1
ATOM 1343 O O . CYS A 1 167 ? 2.805 4.730 -6.648 1.00 94.62 167 CYS A O 1
ATOM 1345 N N . GLU A 1 168 ? 1.006 4.059 -5.458 1.00 94.06 168 GLU A N 1
ATOM 1346 C CA . GLU A 1 168 ? 0.067 4.017 -6.579 1.00 94.06 168 GLU A CA 1
ATOM 1347 C C . GLU A 1 168 ? -0.821 5.257 -6.661 1.00 94.06 168 GLU A C 1
ATOM 1349 O O . GLU A 1 168 ? -1.595 5.318 -7.597 1.00 94.06 168 GLU A O 1
ATOM 1354 N N . GLU A 1 169 ? -0.789 6.211 -5.728 1.00 94.69 169 GLU A N 1
ATOM 1355 C CA . GLU A 1 169 ? -1.662 7.392 -5.781 1.00 94.69 169 GLU A CA 1
ATOM 1356 C C . GLU A 1 169 ? -1.228 8.357 -6.885 1.00 94.69 169 GLU A C 1
ATOM 1358 O O . GLU A 1 169 ? -0.037 8.569 -7.113 1.00 94.69 169 GLU A O 1
ATOM 1363 N N . ASP A 1 170 ? -2.200 8.946 -7.575 1.00 89.69 170 ASP A N 1
ATOM 1364 C CA . ASP A 1 170 ? -1.980 9.861 -8.699 1.00 89.69 170 ASP A CA 1
ATOM 1365 C C . ASP A 1 170 ? -2.183 11.320 -8.283 1.00 89.69 170 ASP A C 1
ATOM 1367 O O . ASP A 1 170 ? -1.482 12.204 -8.772 1.00 89.69 170 ASP A O 1
ATOM 1371 N N . ASP A 1 171 ? -3.107 11.560 -7.352 1.00 94.31 171 ASP A N 1
ATOM 1372 C CA . ASP A 1 171 ? -3.434 12.896 -6.870 1.00 94.31 171 ASP A CA 1
ATOM 1373 C C . ASP A 1 171 ? -2.360 13.455 -5.918 1.00 94.31 171 ASP A C 1
ATOM 1375 O O . ASP A 1 171 ? -1.917 12.795 -4.975 1.00 94.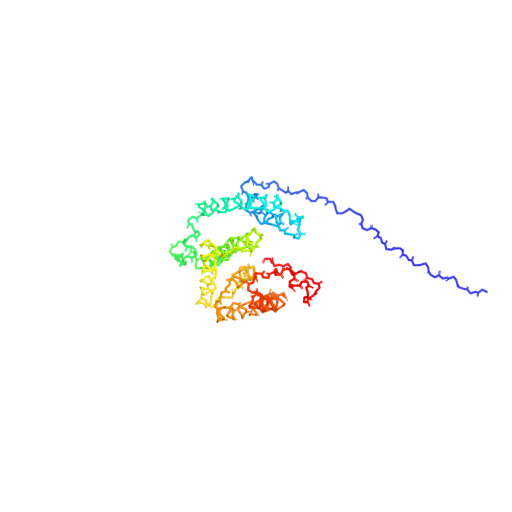31 171 ASP A O 1
ATOM 1379 N N . PHE A 1 172 ? -1.926 14.693 -6.165 1.00 93.81 172 PHE A N 1
ATOM 1380 C CA . PHE A 1 172 ? -0.846 15.323 -5.401 1.00 93.81 172 PHE A CA 1
ATOM 1381 C C . PHE A 1 172 ? -1.242 15.650 -3.959 1.00 93.81 172 PHE A C 1
ATOM 1383 O O . PHE A 1 172 ? -0.399 15.548 -3.061 1.00 93.81 172 PHE A O 1
ATOM 1390 N N . GLU A 1 173 ? -2.494 16.040 -3.720 1.00 95.25 173 GLU A N 1
ATOM 1391 C CA . GLU A 1 173 ? -2.969 16.377 -2.379 1.00 95.25 173 GLU A CA 1
ATOM 1392 C C . GLU A 1 173 ? -3.084 15.118 -1.522 1.00 95.25 173 GLU A C 1
ATOM 1394 O O . GLU A 1 173 ? -2.616 15.104 -0.379 1.00 95.25 173 GLU A O 1
ATOM 1399 N N . ASP A 1 174 ? -3.614 14.043 -2.102 1.00 94.50 174 ASP A N 1
ATOM 1400 C CA . ASP A 1 174 ? -3.726 12.735 -1.474 1.00 94.50 174 ASP A CA 1
ATOM 1401 C C . ASP A 1 174 ? -2.351 12.129 -1.177 1.00 94.50 174 ASP A C 1
ATOM 1403 O O . ASP A 1 174 ? -2.128 11.662 -0.058 1.00 94.50 174 ASP A O 1
ATOM 1407 N N . ARG A 1 175 ? -1.390 12.203 -2.112 1.00 95.00 175 ARG A N 1
ATOM 1408 C CA . ARG A 1 175 ? 0.012 11.807 -1.859 1.00 95.00 175 ARG A CA 1
ATOM 1409 C C . ARG A 1 175 ? 0.576 12.551 -0.653 1.00 95.00 175 ARG A C 1
ATOM 1411 O O . ARG A 1 175 ? 1.084 11.938 0.287 1.00 95.00 175 ARG A O 1
ATOM 1418 N N . ALA A 1 176 ? 0.456 13.878 -0.653 1.00 95.38 176 ALA A N 1
ATOM 1419 C CA . ALA A 1 176 ? 0.970 14.708 0.428 1.00 95.38 176 ALA A CA 1
ATOM 1420 C C . ALA A 1 176 ? 0.271 14.400 1.763 1.00 95.38 176 ALA A C 1
ATOM 1422 O O . ALA A 1 176 ? 0.918 14.384 2.811 1.00 95.38 176 ALA A O 1
ATOM 1423 N N . TRP A 1 177 ? -1.036 14.132 1.745 1.00 95.50 177 TRP A N 1
ATOM 1424 C CA . TRP A 1 177 ? -1.790 13.721 2.926 1.00 95.50 177 TRP A CA 1
ATOM 1425 C C . TRP A 1 177 ? -1.330 12.362 3.462 1.00 95.50 177 TRP A C 1
ATOM 1427 O O . TRP A 1 177 ? -1.041 12.261 4.654 1.00 95.50 177 TRP A O 1
ATOM 1437 N N . MET A 1 178 ? -1.157 11.350 2.609 1.00 94.81 178 MET A N 1
ATOM 1438 C CA . MET A 1 178 ? -0.672 10.028 3.024 1.00 94.81 178 MET A CA 1
ATOM 1439 C C . MET A 1 178 ? 0.755 10.087 3.584 1.00 94.81 178 MET A C 1
ATOM 1441 O O . MET A 1 178 ? 1.043 9.465 4.608 1.00 94.81 178 MET A O 1
ATOM 1445 N N . ILE A 1 179 ? 1.639 10.884 2.976 1.00 95.06 179 ILE A N 1
ATOM 1446 C CA . ILE A 1 179 ? 3.004 11.113 3.477 1.00 95.06 179 ILE A CA 1
ATOM 1447 C C . ILE A 1 179 ? 2.968 11.795 4.852 1.00 95.06 179 ILE A C 1
ATOM 1449 O O . ILE A 1 179 ? 3.669 11.369 5.772 1.00 95.06 179 ILE A O 1
ATOM 1453 N N . ARG A 1 180 ? 2.115 12.813 5.045 1.00 94.56 180 ARG A N 1
ATOM 1454 C CA . ARG A 1 180 ? 1.910 13.437 6.367 1.00 94.56 180 ARG A CA 1
ATOM 1455 C C . ARG A 1 180 ? 1.370 12.441 7.392 1.00 94.56 180 ARG A C 1
ATOM 1457 O O . ARG A 1 180 ? 1.834 12.454 8.533 1.00 94.56 180 ARG A O 1
ATOM 1464 N N . ALA A 1 181 ? 0.448 11.564 6.994 1.00 92.88 181 ALA A N 1
ATOM 1465 C CA . ALA A 1 181 ? -0.071 10.513 7.861 1.00 92.88 181 ALA A CA 1
ATOM 1466 C C . ALA A 1 181 ? 1.060 9.587 8.3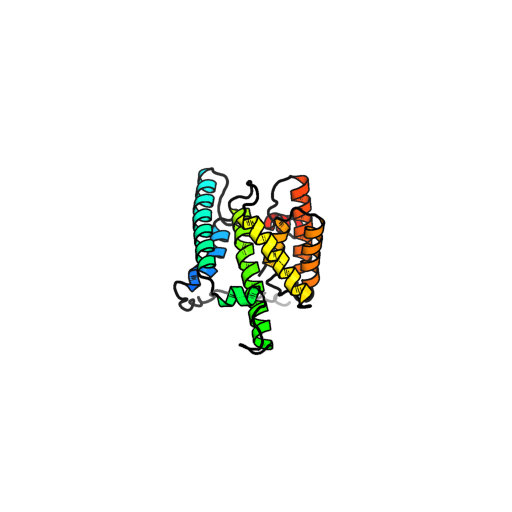33 1.00 92.88 181 ALA A C 1
ATOM 1468 O O . ALA A 1 181 ? 1.181 9.365 9.534 1.00 92.88 181 ALA A O 1
ATOM 1469 N N . ILE A 1 182 ? 1.959 9.152 7.442 1.00 92.19 182 ILE A N 1
ATOM 1470 C CA . ILE A 1 182 ? 3.150 8.372 7.824 1.00 92.19 182 ILE A CA 1
ATOM 1471 C C . ILE A 1 182 ? 4.049 9.169 8.777 1.00 92.19 182 ILE A C 1
ATOM 1473 O O . ILE A 1 182 ? 4.415 8.660 9.834 1.00 92.19 182 ILE A O 1
ATOM 1477 N N . ARG A 1 183 ? 4.368 10.433 8.467 1.00 92.50 183 ARG A N 1
ATOM 1478 C CA . ARG A 1 183 ? 5.216 11.280 9.332 1.00 92.50 183 ARG A CA 1
ATOM 1479 C C . ARG A 1 183 ? 4.643 11.436 10.744 1.00 92.50 183 ARG A C 1
ATOM 1481 O O . ARG A 1 183 ? 5.398 11.413 11.714 1.00 92.50 183 ARG A O 1
ATOM 1488 N N . SER A 1 184 ? 3.318 11.515 10.879 1.00 89.88 184 SER A N 1
ATOM 1489 C CA . SER A 1 184 ? 2.641 11.599 12.183 1.00 89.88 184 SER A CA 1
ATOM 1490 C C . SER A 1 184 ? 2.863 10.362 13.069 1.00 89.88 184 SER A C 1
ATOM 1492 O O . SER A 1 184 ? 2.768 10.443 14.293 1.00 89.88 184 SER A O 1
ATOM 1494 N N . MET A 1 185 ? 3.229 9.224 12.471 1.00 88.50 185 MET A N 1
ATOM 1495 C CA . MET A 1 185 ? 3.473 7.961 13.172 1.00 88.50 185 MET A CA 1
ATOM 1496 C C . MET A 1 185 ? 4.887 7.868 13.771 1.00 88.50 185 MET A C 1
ATOM 1498 O O . MET A 1 185 ? 5.190 6.891 14.459 1.00 88.50 185 MET A O 1
ATOM 1502 N N . GLN A 1 186 ? 5.748 8.876 13.571 1.00 83.81 186 GLN A N 1
ATOM 1503 C CA . GLN A 1 186 ? 7.141 8.892 14.047 1.00 83.81 186 GLN A CA 1
ATOM 1504 C C . GLN A 1 186 ? 7.276 8.639 15.554 1.00 83.81 186 GLN A C 1
ATOM 1506 O O . GLN A 1 186 ? 8.242 8.009 15.982 1.00 83.81 186 GLN A O 1
ATOM 1511 N N . ALA A 1 187 ? 6.304 9.081 16.357 1.00 75.94 187 ALA A N 1
ATOM 1512 C CA . ALA A 1 187 ? 6.319 8.881 17.806 1.00 75.94 187 ALA A CA 1
ATOM 1513 C C . ALA A 1 187 ? 6.352 7.394 18.219 1.00 75.94 187 ALA A C 1
ATOM 1515 O O . ALA A 1 187 ? 6.820 7.074 19.310 1.00 75.94 187 ALA A O 1
ATOM 1516 N N . PHE A 1 188 ? 5.887 6.486 17.352 1.00 76.94 188 PHE A N 1
ATOM 1517 C CA . PHE A 1 188 ? 5.762 5.052 17.641 1.00 76.94 188 PHE A CA 1
ATOM 1518 C C . PHE A 1 188 ? 6.476 4.156 16.616 1.00 76.94 188 PHE A C 1
ATOM 1520 O O . PHE A 1 188 ? 6.475 2.932 16.760 1.00 76.94 188 PHE A O 1
ATOM 1527 N N . ALA A 1 189 ? 7.082 4.745 15.581 1.00 76.31 189 ALA A N 1
ATOM 1528 C CA . ALA A 1 189 ? 7.765 4.038 14.506 1.00 76.31 189 ALA A CA 1
ATOM 1529 C C . ALA A 1 189 ? 9.021 4.802 14.064 1.00 76.31 189 ALA A C 1
ATOM 1531 O O . ALA A 1 189 ? 8.947 5.823 13.380 1.00 76.31 189 ALA A O 1
ATOM 1532 N N . CYS A 1 190 ? 10.196 4.286 14.436 1.00 72.19 190 CYS A N 1
ATOM 1533 C CA . CYS A 1 190 ? 11.484 4.939 14.181 1.00 72.19 190 CYS A CA 1
ATOM 1534 C C . CYS A 1 190 ? 11.808 5.116 12.687 1.00 72.19 190 CYS A C 1
ATOM 1536 O O . CYS A 1 190 ? 12.557 6.017 12.323 1.00 72.19 190 CYS A O 1
ATOM 1538 N N . ASN A 1 191 ? 11.231 4.280 11.824 1.00 81.75 191 ASN A N 1
ATOM 1539 C CA . ASN A 1 191 ? 11.423 4.297 10.377 1.00 81.75 191 ASN A CA 1
ATOM 1540 C C . ASN A 1 191 ? 10.390 5.154 9.624 1.00 81.75 191 ASN A C 1
ATOM 1542 O O . ASN A 1 191 ? 10.520 5.298 8.413 1.00 81.75 191 ASN A O 1
ATOM 1546 N N . ALA A 1 192 ? 9.399 5.751 10.297 1.00 85.50 192 ALA A N 1
ATOM 1547 C CA . ALA A 1 192 ? 8.337 6.499 9.622 1.00 85.50 192 ALA A CA 1
ATOM 1548 C C . ALA A 1 192 ? 8.857 7.708 8.823 1.00 85.50 192 ALA A C 1
ATOM 1550 O O . ALA A 1 192 ? 8.433 7.911 7.690 1.00 85.50 192 ALA A O 1
ATOM 1551 N N . GLN A 1 193 ? 9.803 8.477 9.378 1.00 88.69 193 GLN A N 1
ATOM 1552 C CA . GLN A 1 193 ? 10.413 9.610 8.667 1.00 88.69 193 GLN A CA 1
ATOM 1553 C C . GLN A 1 193 ? 11.213 9.155 7.436 1.00 88.69 193 GLN A C 1
ATOM 1555 O O . GLN A 1 193 ? 10.853 9.566 6.336 1.00 88.69 193 GLN A O 1
ATOM 1560 N N . PRO A 1 194 ? 12.190 8.229 7.558 1.00 89.31 194 PRO A N 1
ATOM 1561 C CA . PRO A 1 194 ? 12.883 7.710 6.382 1.00 89.31 194 PRO A CA 1
ATOM 1562 C C . PRO A 1 194 ? 11.946 7.142 5.308 1.00 89.31 194 PRO A C 1
ATOM 1564 O O . PRO A 1 194 ? 12.173 7.352 4.124 1.00 89.31 194 PRO A O 1
ATOM 1567 N N . ILE A 1 195 ? 10.869 6.450 5.699 1.00 90.06 195 ILE A N 1
ATOM 1568 C CA . ILE A 1 195 ? 9.884 5.903 4.752 1.00 90.06 195 ILE A CA 1
ATOM 1569 C C . ILE A 1 195 ? 9.128 7.015 4.015 1.00 90.06 195 ILE A C 1
ATOM 1571 O O . ILE A 1 195 ? 8.907 6.902 2.810 1.00 90.06 195 ILE A O 1
ATOM 1575 N N . ALA A 1 196 ? 8.740 8.083 4.715 1.00 93.06 196 ALA A N 1
ATOM 1576 C CA . ALA A 1 196 ? 8.112 9.247 4.100 1.00 93.06 196 ALA A CA 1
ATOM 1577 C C . ALA A 1 196 ? 9.048 9.924 3.083 1.00 93.06 196 ALA A C 1
ATOM 1579 O O . ALA A 1 196 ? 8.613 10.255 1.982 1.00 93.06 196 ALA A O 1
ATOM 1580 N N . ASP A 1 197 ? 10.334 10.048 3.411 1.00 93.69 197 ASP A N 1
ATOM 1581 C CA . ASP A 1 197 ? 11.330 10.646 2.517 1.00 93.69 197 ASP A CA 1
ATOM 1582 C C . ASP A 1 197 ? 11.592 9.759 1.284 1.00 93.69 197 ASP A C 1
ATOM 1584 O O . ASP A 1 197 ? 11.691 10.260 0.161 1.00 93.69 197 ASP A O 1
ATOM 1588 N N . VAL A 1 198 ? 11.617 8.427 1.456 1.00 93.88 198 VAL A N 1
ATOM 1589 C CA . VAL A 1 198 ? 11.657 7.477 0.328 1.00 93.88 198 VAL A CA 1
ATOM 1590 C C . VAL A 1 198 ? 10.436 7.648 -0.575 1.00 93.88 198 VAL A C 1
ATOM 1592 O O . VAL A 1 198 ? 10.588 7.622 -1.793 1.00 93.88 198 VAL A O 1
ATOM 1595 N N . LEU A 1 199 ? 9.232 7.827 -0.021 1.00 94.69 199 LEU A N 1
ATOM 1596 C CA . LEU A 1 199 ? 8.020 8.032 -0.823 1.00 94.69 199 LEU A CA 1
ATOM 1597 C C . LEU A 1 199 ? 8.075 9.316 -1.649 1.00 94.69 199 LEU A C 1
ATOM 1599 O O . LEU A 1 199 ? 7.692 9.297 -2.818 1.00 94.69 199 LEU A O 1
ATOM 1603 N N . GLU A 1 200 ? 8.563 10.414 -1.074 1.00 95.56 200 GLU A N 1
ATOM 1604 C CA . GLU A 1 200 ? 8.738 11.671 -1.808 1.00 95.56 200 GLU A CA 1
ATOM 1605 C C . GLU A 1 200 ? 9.684 11.484 -3.004 1.00 95.56 200 GLU A C 1
ATOM 1607 O O . GLU A 1 200 ? 9.368 11.898 -4.124 1.00 95.56 200 GLU A O 1
ATOM 1612 N N . GLU A 1 201 ? 10.802 10.783 -2.809 1.00 95.62 201 GLU A N 1
ATOM 1613 C CA . GLU A 1 201 ? 11.742 10.492 -3.894 1.00 95.62 201 GLU A CA 1
ATOM 1614 C C . GLU A 1 201 ? 11.178 9.474 -4.905 1.00 95.62 201 GLU A C 1
ATOM 1616 O O . GLU A 1 201 ? 11.378 9.633 -6.111 1.00 95.62 201 GLU A O 1
ATOM 1621 N N . VAL A 1 202 ? 10.410 8.471 -4.461 1.00 95.06 202 VAL A N 1
ATOM 1622 C CA . VAL A 1 202 ? 9.662 7.557 -5.346 1.00 95.06 202 VAL A CA 1
ATOM 1623 C C . VAL A 1 202 ? 8.734 8.358 -6.252 1.00 95.06 202 VAL A C 1
ATOM 1625 O O . VAL A 1 202 ? 8.779 8.175 -7.468 1.00 95.06 202 VAL A O 1
ATOM 1628 N N . HIS A 1 203 ? 7.937 9.274 -5.700 1.00 95.56 203 HIS A N 1
ATOM 1629 C CA . HIS A 1 203 ? 7.033 10.110 -6.488 1.00 95.56 203 HIS A CA 1
ATOM 1630 C C . HIS A 1 203 ? 7.785 10.996 -7.469 1.00 95.56 203 HIS A C 1
ATOM 1632 O O . HIS A 1 203 ? 7.460 10.991 -8.652 1.00 95.56 203 HIS A O 1
ATOM 1638 N N . LYS A 1 204 ? 8.852 11.661 -7.027 1.00 95.50 204 LYS A N 1
ATOM 1639 C CA . LYS A 1 204 ? 9.696 12.481 -7.900 1.00 95.50 204 LYS A CA 1
ATOM 1640 C C . LYS A 1 204 ? 10.251 11.687 -9.087 1.00 95.50 204 LYS A C 1
ATOM 1642 O O . LYS A 1 204 ? 10.208 12.161 -10.223 1.00 95.50 204 LYS A O 1
ATOM 1647 N N . ARG A 1 205 ? 10.729 10.459 -8.857 1.00 95.50 205 ARG A N 1
ATOM 1648 C CA . ARG A 1 205 ? 11.214 9.572 -9.929 1.00 95.50 205 ARG A CA 1
ATOM 1649 C C . ARG A 1 205 ? 10.082 9.096 -10.838 1.00 95.50 205 ARG A C 1
ATOM 1651 O O . ARG A 1 205 ? 10.260 9.092 -12.056 1.00 95.50 205 ARG A O 1
ATOM 1658 N N . GLN A 1 206 ? 8.928 8.730 -10.278 1.00 94.25 206 GLN A N 1
ATOM 1659 C CA . GLN A 1 206 ? 7.746 8.331 -11.053 1.00 94.25 206 GLN A CA 1
ATOM 1660 C C . GLN A 1 206 ? 7.232 9.482 -11.926 1.00 94.25 206 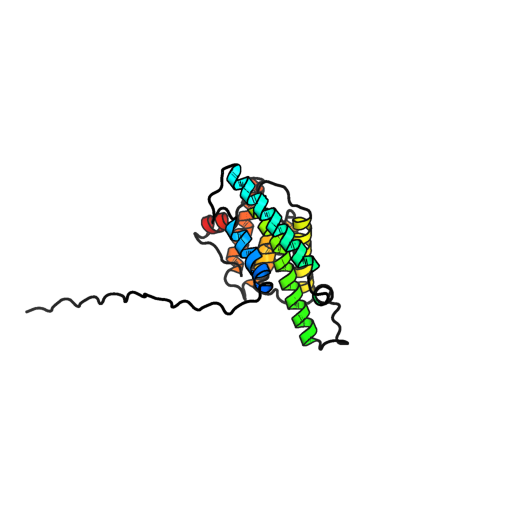GLN A C 1
ATOM 1662 O O . GLN A 1 206 ? 6.919 9.277 -13.096 1.00 94.25 206 GLN A O 1
ATOM 1667 N N . ASP A 1 207 ? 7.211 10.704 -11.404 1.00 94.31 207 ASP A N 1
ATOM 1668 C CA . ASP A 1 207 ? 6.725 11.879 -12.121 1.00 94.31 207 ASP A CA 1
ATOM 1669 C C . ASP A 1 207 ? 7.675 12.292 -13.253 1.00 94.31 207 ASP A C 1
ATOM 1671 O O . ASP A 1 207 ? 7.196 12.709 -14.312 1.00 94.31 207 ASP A O 1
ATOM 1675 N N . ALA A 1 208 ? 8.990 12.126 -13.061 1.00 95.50 208 ALA A N 1
ATOM 1676 C CA . ALA A 1 208 ? 10.012 12.404 -14.070 1.00 95.50 208 ALA A CA 1
ATOM 1677 C C . ALA A 1 208 ? 10.060 11.349 -15.188 1.00 95.50 208 ALA A C 1
ATOM 1679 O O . ALA A 1 208 ? 10.204 11.692 -16.359 1.00 95.50 208 ALA A O 1
ATOM 1680 N N . THR A 1 209 ? 9.945 10.066 -14.838 1.00 92.50 209 THR A N 1
ATOM 1681 C CA . THR A 1 209 ? 10.121 8.949 -15.788 1.00 92.50 209 THR A CA 1
ATOM 1682 C C . THR A 1 209 ? 8.811 8.425 -16.373 1.00 92.50 209 THR A C 1
ATOM 1684 O O . THR A 1 209 ? 8.830 7.730 -17.385 1.00 92.50 209 THR A O 1
ATOM 1687 N N . LYS A 1 210 ? 7.674 8.740 -15.740 1.00 90.25 210 LYS A N 1
ATOM 1688 C CA . LYS A 1 210 ? 6.342 8.184 -16.035 1.00 90.25 210 LYS A CA 1
ATOM 1689 C C . LYS A 1 210 ? 6.265 6.655 -15.942 1.00 90.25 210 LYS A C 1
ATOM 1691 O O . LYS A 1 210 ? 5.353 6.043 -16.490 1.00 90.25 210 LYS A O 1
ATOM 1696 N N . VAL A 1 211 ? 7.188 6.034 -15.208 1.00 90.12 211 VAL A N 1
ATOM 1697 C CA . VAL A 1 211 ? 7.180 4.603 -14.876 1.00 90.12 211 VAL A CA 1
ATOM 1698 C C . VAL A 1 211 ? 7.265 4.410 -13.369 1.00 90.12 211 VAL A C 1
ATOM 1700 O O . VAL A 1 211 ? 7.798 5.252 -12.651 1.00 90.12 211 VAL A O 1
ATOM 1703 N N . ARG A 1 212 ? 6.735 3.284 -12.875 1.00 92.06 212 ARG A N 1
ATOM 1704 C CA . ARG A 1 212 ? 6.807 2.935 -11.451 1.00 92.06 212 ARG A CA 1
ATOM 1705 C C . ARG A 1 212 ? 8.257 2.827 -10.991 1.00 92.06 212 ARG A C 1
ATOM 1707 O O . ARG A 1 212 ? 9.040 2.086 -11.585 1.00 92.06 212 ARG A O 1
ATOM 1714 N N . ALA A 1 213 ? 8.577 3.500 -9.891 1.00 91.81 213 ALA A N 1
ATOM 1715 C CA . ALA A 1 213 ? 9.868 3.372 -9.234 1.00 91.81 213 ALA A CA 1
ATOM 1716 C C . ALA A 1 213 ? 9.834 2.216 -8.223 1.00 91.81 213 ALA A C 1
ATOM 1718 O O . ALA A 1 213 ? 8.851 2.015 -7.503 1.00 91.81 213 ALA A O 1
ATOM 1719 N N . ASP A 1 214 ? 10.914 1.442 -8.166 1.00 89.50 214 ASP A N 1
ATOM 1720 C CA . ASP A 1 214 ? 11.076 0.397 -7.160 1.00 89.50 214 ASP A CA 1
ATOM 1721 C C . ASP A 1 214 ? 11.426 1.043 -5.811 1.00 89.50 214 ASP A C 1
ATOM 1723 O O . ASP A 1 214 ? 12.472 1.673 -5.664 1.00 89.50 214 ASP A O 1
ATOM 1727 N N . VAL A 1 215 ? 10.536 0.901 -4.826 1.00 89.56 215 VAL A N 1
ATOM 1728 C CA . VAL A 1 215 ? 10.678 1.525 -3.498 1.00 89.56 215 VAL A CA 1
ATOM 1729 C C . VAL A 1 215 ? 11.951 1.055 -2.794 1.00 89.56 215 VAL A C 1
ATOM 1731 O O . VAL A 1 215 ? 12.623 1.839 -2.124 1.00 89.56 215 VAL A O 1
ATOM 1734 N N . ARG A 1 216 ? 12.312 -0.221 -2.961 1.00 86.81 216 ARG A N 1
ATOM 1735 C CA . ARG A 1 216 ? 13.502 -0.805 -2.347 1.00 86.81 216 ARG A CA 1
ATOM 1736 C C . ARG A 1 216 ? 14.767 -0.279 -3.012 1.00 86.81 216 ARG A C 1
ATOM 1738 O O . ARG A 1 216 ? 15.711 0.048 -2.298 1.00 86.81 216 ARG A O 1
ATOM 1745 N N . GLN A 1 217 ? 14.767 -0.113 -4.335 1.00 88.69 217 GLN A N 1
ATOM 1746 C CA . GLN A 1 217 ? 15.871 0.538 -5.043 1.00 88.69 217 GLN A CA 1
ATOM 1747 C C . GLN A 1 217 ? 16.053 1.983 -4.570 1.00 88.69 217 GLN A C 1
ATOM 1749 O O . GLN A 1 217 ? 17.166 2.375 -4.241 1.00 88.69 217 GLN A O 1
ATOM 1754 N N . VAL A 1 218 ? 14.968 2.758 -4.463 1.00 90.88 218 VAL A N 1
ATOM 1755 C CA . VAL A 1 218 ? 15.037 4.149 -3.980 1.00 90.88 218 VAL A CA 1
ATOM 1756 C C . VAL A 1 218 ? 15.591 4.216 -2.556 1.00 90.88 218 VAL A C 1
ATOM 1758 O O . VAL A 1 218 ? 16.470 5.026 -2.275 1.00 90.88 218 VAL A O 1
ATOM 1761 N N . SER A 1 219 ? 15.135 3.325 -1.673 1.00 87.94 219 SER A N 1
ATOM 1762 C CA . SER A 1 219 ? 15.651 3.206 -0.306 1.00 87.94 219 SER A CA 1
ATOM 1763 C C . SER A 1 219 ? 17.159 2.927 -0.280 1.00 87.94 219 SER A C 1
ATOM 1765 O O . SER A 1 219 ? 17.895 3.581 0.462 1.00 87.94 219 SER A O 1
ATOM 1767 N N . MET A 1 220 ? 17.630 1.990 -1.109 1.00 87.50 220 MET A N 1
ATOM 1768 C CA . MET A 1 220 ? 19.056 1.677 -1.233 1.00 87.50 220 MET A CA 1
ATOM 1769 C C . MET A 1 220 ? 19.855 2.866 -1.774 1.00 87.50 220 MET A C 1
ATOM 1771 O O . MET A 1 220 ? 20.918 3.164 -1.241 1.00 87.50 220 MET A O 1
ATOM 1775 N N . ASP A 1 221 ? 19.340 3.583 -2.771 1.00 89.06 221 ASP A N 1
ATOM 1776 C CA . ASP A 1 221 ? 20.035 4.732 -3.358 1.00 89.06 221 ASP A CA 1
ATOM 1777 C C . ASP A 1 221 ? 20.158 5.908 -2.375 1.00 89.06 221 ASP A C 1
ATOM 1779 O O . ASP A 1 221 ? 21.172 6.601 -2.366 1.00 89.06 221 ASP A O 1
ATOM 1783 N N . MET A 1 222 ? 19.129 6.147 -1.555 1.00 88.38 222 MET A N 1
ATOM 1784 C CA . MET A 1 222 ? 19.102 7.272 -0.613 1.00 88.38 222 MET A CA 1
ATOM 1785 C C . MET A 1 222 ? 19.855 6.984 0.687 1.00 88.38 222 MET A C 1
ATOM 1787 O O . MET A 1 222 ? 20.565 7.849 1.195 1.00 88.38 222 MET A O 1
ATOM 1791 N N . PHE A 1 223 ? 19.680 5.784 1.246 1.00 86.00 223 PHE A N 1
ATOM 1792 C CA . PHE A 1 223 ? 20.120 5.465 2.608 1.00 86.00 223 PHE A CA 1
ATOM 1793 C C . PHE A 1 223 ? 21.122 4.309 2.675 1.00 86.00 223 PHE A C 1
ATOM 1795 O O . PHE A 1 223 ? 21.565 3.950 3.766 1.00 86.00 223 PHE A O 1
ATOM 1802 N N . ASN A 1 224 ? 21.474 3.700 1.536 1.00 83.06 224 ASN A N 1
ATOM 1803 C CA . ASN A 1 224 ? 22.284 2.481 1.463 1.00 83.06 224 ASN A CA 1
ATOM 1804 C C . ASN A 1 224 ? 21.734 1.336 2.341 1.00 83.06 224 ASN A C 1
ATOM 1806 O O . ASN A 1 224 ? 22.479 0.498 2.850 1.00 83.06 224 ASN A O 1
ATOM 1810 N N . MET A 1 225 ? 20.415 1.321 2.552 1.00 75.62 225 MET A N 1
ATOM 1811 C CA . MET A 1 225 ? 19.710 0.291 3.307 1.00 75.62 225 MET A CA 1
ATOM 1812 C C . MET A 1 225 ? 18.276 0.121 2.813 1.00 75.62 225 MET A C 1
ATOM 1814 O O . MET A 1 225 ? 17.662 1.051 2.297 1.00 75.62 225 MET A O 1
ATOM 1818 N N . SER A 1 226 ? 17.732 -1.078 3.017 1.00 70.69 226 SER A N 1
ATOM 1819 C CA . SER A 1 226 ? 16.318 -1.379 2.802 1.00 70.69 226 SER A CA 1
ATOM 1820 C C . SER A 1 226 ? 15.587 -1.304 4.136 1.00 70.69 226 SER A C 1
ATOM 1822 O O . SER A 1 226 ? 15.940 -2.026 5.071 1.00 70.69 226 SER A O 1
ATOM 1824 N N . PHE A 1 227 ? 14.537 -0.491 4.222 1.00 66.44 227 PHE A N 1
ATOM 1825 C CA . PHE A 1 227 ? 13.681 -0.474 5.407 1.00 66.44 227 PHE A CA 1
ATOM 1826 C C . PHE A 1 227 ? 12.773 -1.706 5.421 1.00 66.44 227 PHE A C 1
ATOM 1828 O O . PHE A 1 227 ? 12.047 -1.969 4.463 1.00 66.44 227 PHE A O 1
ATOM 1835 N N . ALA A 1 228 ? 12.803 -2.464 6.517 1.00 59.19 228 ALA A N 1
ATOM 1836 C CA . ALA A 1 228 ? 11.760 -3.439 6.795 1.00 59.19 228 ALA A CA 1
ATOM 1837 C C . ALA A 1 228 ? 10.521 -2.676 7.272 1.00 59.19 228 ALA A C 1
ATOM 1839 O O . ALA A 1 228 ? 10.581 -1.946 8.266 1.00 59.19 228 ALA A O 1
ATOM 1840 N N . VAL A 1 229 ? 9.414 -2.827 6.553 1.00 58.88 229 VAL A N 1
ATOM 1841 C CA . VAL A 1 229 ? 8.112 -2.318 6.986 1.00 58.88 229 VAL A CA 1
ATOM 1842 C C . VAL A 1 229 ? 7.325 -3.511 7.516 1.00 58.88 229 VAL A C 1
ATOM 1844 O O . VAL A 1 229 ? 7.193 -4.512 6.814 1.00 58.88 229 VAL A O 1
ATOM 1847 N N . VAL A 1 230 ? 6.915 -3.426 8.784 1.00 44.53 230 VAL A N 1
ATOM 1848 C CA . VAL A 1 230 ? 6.195 -4.482 9.521 1.00 44.53 230 VAL A CA 1
ATOM 1849 C C . VAL A 1 230 ? 4.696 -4.277 9.396 1.00 44.53 230 VAL A C 1
ATOM 1851 O O . VAL A 1 230 ? 4.276 -3.099 9.458 1.00 44.53 230 VAL A O 1
#

Nearest PDB structures (foldseek):
  6af0-assembly1_A  TM=2.535E-01  e=3.009E+00  Thermothelomyces thermophilus ATCC 42464
  9fpz-assembly1_B  TM=2.707E-01  e=8.549E+00  Homo sapiens

Radius of gyration: 21.94 Å; Cα contacts (8 Å, |Δi|>4): 194; chains: 1; bounding box: 90×44×52 Å

Sequence (230 aa):
MPTRPKRINALPKMTNFAAVRPRMLTPKSKRSCLAWARVSNIDPWHRSRGTVEDETQVMATAAEILTDLRDLERKRPSLMDFAVAGTLTERHVTRQIATAITRSYRTYWANFEAGFIHLHRVAHKHLPPTPDVLRARATIKRVVQMFEQSSEALPTNFIWPLLMGCCEEDDFEDRAWMIRAIRSMQAFACNAQPIADVLEEVHKRQDATKVRADVRQVSMDMFNMSFAVV

Mean predicted aligned error: 10.29 Å